Protein AF-E9CQQ9-F1 (afdb_monomer)

Organism: NCBI:txid914128

Secondary structure (DSSP, 8-state):
--TT--TTTT-TTSPPPGGG-S-SSEEEEEEEEE-TTS-EEEEEEEEEEE-PPP-SSHHHHHHHHHHHHHHHHHHHHTTT------SB-SS-SS---SSPPPHHHHHHHHH-GGGTTHHHHTTB--PPP----TT--HHHHHHHHHHHHHTHHHHHHTT----EETTEE-SSS-HHHHHHTTTS-S--EEE-GGG--S-TTEEE-SSGGGTT-

Mean predicted aligned error: 5.75 Å

InterPro domains:
  IPR006336 Glutamate--cysteine ligase, GCS2 [PF04107] (48-168)
  IPR014746 Glutamine synthetase/guanido kinase, catalytic domain [SSF55931] (48-178)

Radius of gyration: 18.41 Å; Cα contacts (8 Å, |Δi|>4): 278; chains: 1; bounding box: 46×42×47 Å

pLDDT: mean 87.9, std 10.71, range [48.22, 97.69]

Sequence (213 aa):
AVIEKQKNINNPFLCQGDCGIKSGYWYIEGEERFSMRGVLTKQIIKGIEIRTPPYSSINDAIDGLLNIEKDLSICLAQCDLKLAIAAFNPVARKYKYQPPLNEWEILYREKNSGFNNADIALLTYGPDINISVPHISDKDIITAVQKLNYYAPEIVILTLNSPFYQEKRWKGLSKRTYNRANFRPACKGYINRGNALNISFIHAAKIAEEHGR

Foldseek 3Di:
DLLPPAPQFPDVQDDADPPRQDGHQKGFDFDFAADPVRHTDDGHGLGMDGHFRDDPDPVVRVVRRVVSQVVSQVSQVVVVHHDDDAQFQQADQWADDVVDHDPSRVVVLVVPVVCVPVRLVSGGDDDDDDDADPPDAPVVLVVVLVVCQVCVVVVCVVVQGHQHHNNDGDPDRHPSCVVPVVPDGPAAAEADPVPDDPDRRYYHDPDPSRHRD

Structure (mmCIF, N/CA/C/O backbone):
data_AF-E9CQQ9-F1
#
_entry.id   AF-E9CQQ9-F1
#
loop_
_atom_site.group_PDB
_atom_site.id
_at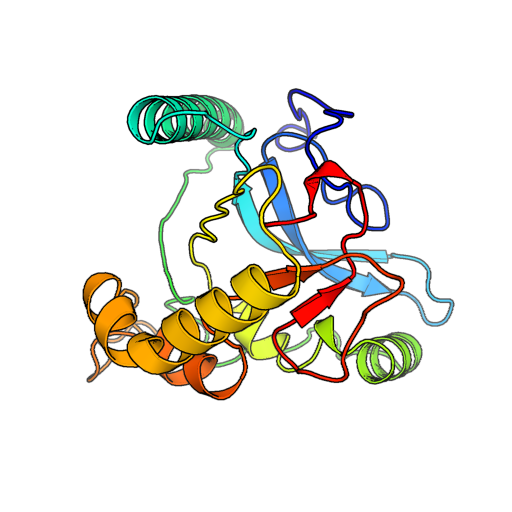om_site.type_symbol
_atom_site.label_atom_id
_atom_site.label_alt_id
_atom_site.label_comp_id
_atom_site.label_asym_id
_atom_site.label_entity_id
_atom_site.label_seq_id
_atom_site.pdbx_PDB_ins_code
_atom_site.Cartn_x
_atom_site.Cartn_y
_atom_site.Cartn_z
_atom_site.occupancy
_atom_site.B_iso_or_equiv
_atom_site.auth_seq_id
_atom_site.auth_comp_id
_atom_site.auth_asym_id
_atom_site.auth_atom_id
_atom_site.pdbx_PDB_model_num
ATOM 1 N N . ALA A 1 1 ? -3.538 21.630 7.798 1.00 49.34 1 ALA A N 1
ATOM 2 C CA . ALA A 1 1 ? -2.565 22.700 8.107 1.00 49.34 1 ALA A CA 1
ATOM 3 C C . ALA A 1 1 ? -1.159 22.181 8.453 1.00 49.34 1 ALA A C 1
ATOM 5 O O . ALA A 1 1 ? -0.246 22.452 7.688 1.00 49.34 1 ALA A O 1
ATOM 6 N N . VAL A 1 2 ? -0.930 21.460 9.568 1.00 48.22 2 VAL A N 1
ATOM 7 C CA . VAL A 1 2 ? 0.442 21.042 9.974 1.00 48.22 2 VAL A CA 1
ATOM 8 C C . VAL A 1 2 ? 0.922 19.764 9.270 1.00 48.22 2 VAL A C 1
ATOM 10 O O . VAL A 1 2 ? 2.040 19.736 8.769 1.00 48.22 2 VAL A O 1
ATOM 13 N N . ILE A 1 3 ? 0.066 18.743 9.145 1.00 53.94 3 ILE A N 1
ATOM 14 C CA . ILE A 1 3 ? 0.404 17.461 8.482 1.00 53.94 3 ILE A CA 1
ATOM 15 C C . ILE A 1 3 ? 0.568 17.624 6.953 1.00 53.94 3 ILE A C 1
ATOM 17 O O . ILE A 1 3 ? 1.261 16.844 6.305 1.00 53.94 3 ILE A O 1
ATOM 21 N N . GLU A 1 4 ? 0.001 18.693 6.388 1.00 54.97 4 GLU A N 1
ATOM 22 C CA . GLU A 1 4 ? 0.103 19.059 4.964 1.00 54.97 4 GLU A CA 1
ATOM 23 C C . GLU A 1 4 ? 1.416 19.777 4.608 1.00 54.97 4 GLU A C 1
ATOM 25 O O . GLU A 1 4 ? 1.650 20.061 3.436 1.00 54.97 4 GLU A O 1
ATOM 30 N N . LYS A 1 5 ? 2.302 20.055 5.581 1.00 52.69 5 LYS A N 1
ATOM 31 C CA . LYS A 1 5 ? 3.669 20.540 5.314 1.00 52.69 5 LYS A CA 1
ATOM 32 C C . LYS A 1 5 ? 4.526 19.398 4.762 1.00 52.69 5 LYS A C 1
ATOM 34 O O . LYS A 1 5 ? 5.407 18.865 5.431 1.00 52.69 5 LYS A O 1
ATOM 39 N N . GLN A 1 6 ? 4.221 18.993 3.538 1.00 59.75 6 GLN A N 1
ATOM 40 C CA . GLN A 1 6 ? 4.900 17.917 2.839 1.00 59.75 6 GLN A CA 1
ATOM 41 C C . GLN A 1 6 ? 6.256 18.399 2.324 1.00 59.75 6 GLN A C 1
ATOM 43 O O . GLN A 1 6 ? 6.356 19.405 1.621 1.00 59.75 6 GLN A O 1
ATOM 48 N N . LYS A 1 7 ? 7.316 17.655 2.646 1.00 59.62 7 LYS A N 1
ATOM 49 C CA . LYS A 1 7 ? 8.605 17.802 1.964 1.00 59.62 7 LYS A CA 1
ATOM 50 C C . LYS A 1 7 ? 8.519 17.165 0.571 1.00 59.62 7 LYS A C 1
ATOM 52 O O . LYS A 1 7 ? 7.867 16.134 0.398 1.00 59.62 7 LYS A O 1
ATOM 57 N N . ASN A 1 8 ? 9.224 17.756 -0.398 1.00 63.75 8 ASN A N 1
ATOM 58 C CA . ASN A 1 8 ? 9.393 17.236 -1.764 1.00 63.75 8 ASN A CA 1
ATOM 59 C C . ASN A 1 8 ? 8.090 17.063 -2.565 1.00 63.75 8 ASN A C 1
ATOM 61 O O . ASN A 1 8 ? 7.887 16.067 -3.265 1.00 63.75 8 ASN A O 1
ATOM 65 N N . ILE A 1 9 ? 7.216 18.070 -2.494 1.00 60.91 9 ILE A N 1
ATOM 66 C CA . ILE A 1 9 ? 6.136 18.257 -3.469 1.00 60.91 9 ILE A CA 1
ATOM 67 C C . ILE A 1 9 ? 6.788 18.327 -4.866 1.00 60.91 9 ILE A C 1
ATOM 69 O O . ILE A 1 9 ? 7.742 19.077 -5.055 1.00 60.91 9 ILE A O 1
ATOM 73 N N . ASN A 1 10 ? 6.299 17.530 -5.824 1.00 64.69 10 ASN A N 1
ATOM 74 C CA . ASN A 1 10 ? 6.825 17.385 -7.198 1.00 64.69 10 ASN A CA 1
ATOM 75 C C . ASN A 1 10 ? 8.113 16.555 -7.393 1.00 64.69 10 ASN A C 1
ATOM 77 O O . ASN A 1 10 ? 8.808 16.745 -8.387 1.00 64.69 10 ASN A O 1
ATOM 81 N N . ASN A 1 11 ? 8.430 15.603 -6.509 1.00 67.88 11 ASN A N 1
ATOM 82 C CA . ASN A 1 11 ? 9.492 14.631 -6.797 1.00 67.88 11 ASN A CA 1
ATOM 83 C C . ASN A 1 11 ? 9.140 13.794 -8.059 1.00 67.88 11 ASN A C 1
ATOM 85 O O . ASN A 1 11 ? 8.113 13.110 -8.035 1.00 67.88 11 ASN A O 1
ATOM 89 N N . PRO A 1 12 ? 9.963 13.805 -9.132 1.00 69.88 12 PRO A N 1
ATOM 90 C CA . PRO A 1 12 ? 9.651 13.121 -10.393 1.00 69.88 12 PRO A CA 1
ATOM 91 C C . PRO A 1 12 ? 9.614 11.592 -10.260 1.00 69.88 12 PRO A C 1
ATOM 93 O O . PRO A 1 12 ? 8.964 10.922 -11.054 1.00 69.88 12 PRO A O 1
ATOM 96 N N . PHE A 1 13 ? 10.246 11.037 -9.224 1.00 70.12 13 PHE A N 1
ATOM 97 C CA . PHE A 1 13 ? 10.245 9.601 -8.938 1.00 70.12 13 PHE A CA 1
ATOM 98 C C . PHE A 1 13 ? 8.983 9.130 -8.202 1.00 70.12 13 PHE A C 1
ATOM 100 O O . PHE A 1 13 ? 8.811 7.937 -7.949 1.00 70.12 13 PHE A O 1
ATOM 107 N N . LEU A 1 14 ? 8.093 10.049 -7.816 1.00 68.56 14 LEU A N 1
ATOM 108 C CA . LEU A 1 14 ? 6.860 9.730 -7.111 1.00 68.56 14 LEU A CA 1
ATOM 109 C C . LEU A 1 14 ? 5.654 9.986 -8.013 1.00 68.56 14 LEU A C 1
ATOM 111 O O . LEU A 1 14 ? 5.321 11.131 -8.304 1.00 68.56 14 LEU A O 1
ATOM 115 N N . CYS A 1 15 ? 4.916 8.922 -8.357 1.00 65.88 15 CYS A N 1
ATOM 116 C CA . CYS A 1 15 ? 3.596 9.079 -8.971 1.00 65.88 15 CYS A CA 1
ATOM 117 C C . CYS A 1 15 ? 2.720 9.954 -8.064 1.00 65.88 15 CYS A C 1
ATOM 119 O O . CYS A 1 15 ? 2.585 9.672 -6.862 1.00 65.88 15 CYS A O 1
ATOM 121 N N . GLN A 1 16 ? 2.135 10.997 -8.645 1.00 67.69 16 GLN A N 1
ATOM 122 C CA . GLN A 1 16 ? 1.122 11.815 -7.994 1.00 67.69 16 GLN A CA 1
ATOM 123 C C . GLN A 1 16 ? -0.232 11.111 -8.098 1.00 67.69 16 GLN A C 1
ATOM 125 O O . GLN A 1 16 ? -0.519 10.417 -9.075 1.00 67.69 16 GLN A O 1
ATOM 130 N 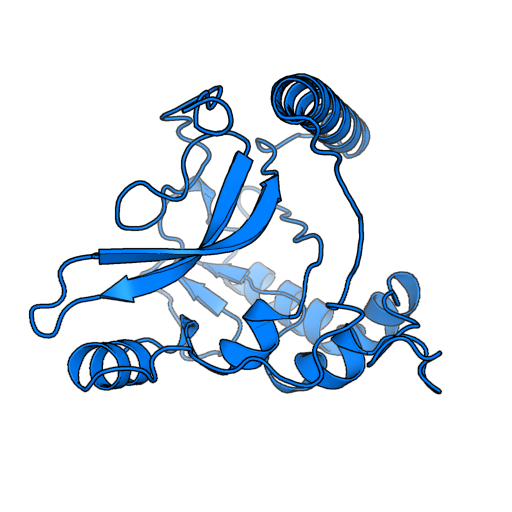N . GLY A 1 17 ? -1.028 11.217 -7.041 1.00 62.50 17 GLY A N 1
ATOM 131 C CA . GLY A 1 17 ? -2.387 10.686 -7.009 1.00 62.50 17 GLY A CA 1
ATOM 132 C C . GLY A 1 17 ? -3.397 11.695 -7.535 1.00 62.50 17 GLY A C 1
ATOM 133 O O . GLY A 1 17 ? -3.095 12.881 -7.675 1.00 62.50 17 GLY A O 1
ATOM 134 N N . ASP A 1 18 ? -4.616 11.219 -7.763 1.00 62.84 18 ASP A N 1
ATOM 135 C CA . ASP A 1 18 ? -5.723 12.069 -8.187 1.00 62.84 18 ASP A CA 1
ATOM 136 C C . ASP A 1 18 ? -6.018 13.153 -7.135 1.00 62.84 18 ASP A C 1
ATOM 138 O O . ASP A 1 18 ? -5.777 12.980 -5.935 1.00 62.84 18 ASP A O 1
ATOM 142 N N . CYS A 1 19 ? -6.509 14.303 -7.601 1.00 63.19 19 CYS A N 1
ATOM 143 C CA . CYS A 1 19 ? -6.893 15.447 -6.766 1.00 63.19 19 CYS A CA 1
ATOM 144 C C . CYS A 1 19 ? -5.776 16.026 -5.867 1.00 63.19 19 CYS A C 1
ATOM 146 O O . CYS A 1 19 ? -6.078 16.777 -4.945 1.00 63.19 19 CYS A O 1
ATOM 148 N N . GLY A 1 20 ? -4.500 15.703 -6.120 1.00 61.66 20 GLY A N 1
ATOM 149 C CA . GLY A 1 20 ? -3.362 16.249 -5.368 1.00 61.66 20 GLY A CA 1
ATOM 150 C C . GLY A 1 20 ? -3.187 15.675 -3.957 1.00 61.66 20 GLY A C 1
ATOM 151 O O . GLY A 1 20 ? -2.389 16.200 -3.192 1.00 61.66 20 GLY A O 1
ATOM 152 N N . ILE A 1 21 ? -3.901 14.598 -3.603 1.00 67.19 21 ILE A N 1
ATOM 153 C CA . ILE A 1 21 ? -3.855 14.007 -2.252 1.00 67.19 21 ILE A CA 1
ATOM 154 C C . ILE A 1 21 ? -2.518 13.291 -2.007 1.00 67.19 21 ILE A C 1
ATOM 156 O O . ILE A 1 21 ? -1.947 13.375 -0.921 1.00 67.19 21 ILE A O 1
ATOM 160 N N . LYS A 1 22 ? -1.984 12.595 -3.021 1.00 71.38 22 LYS A N 1
ATOM 161 C CA . LYS A 1 22 ? -0.726 11.836 -2.904 1.00 71.38 22 LYS A CA 1
ATOM 162 C C . LYS A 1 22 ? 0.471 12.656 -3.384 1.00 71.38 22 LYS A C 1
ATOM 164 O O . LYS A 1 22 ? 0.985 12.412 -4.478 1.00 71.38 22 LYS A O 1
ATOM 169 N N . SER A 1 23 ? 0.924 13.598 -2.567 1.00 70.75 23 SER A N 1
ATOM 170 C CA . SER A 1 23 ? 2.128 14.403 -2.816 1.00 70.75 23 SER A CA 1
ATOM 171 C C . SER A 1 23 ? 3.152 14.278 -1.682 1.00 70.75 23 SER A C 1
ATOM 173 O O . SER A 1 23 ? 2.796 14.126 -0.521 1.00 70.75 23 SER A O 1
ATOM 175 N N . GLY A 1 24 ? 4.444 14.317 -2.022 1.00 82.25 24 GLY A N 1
ATOM 176 C CA . GLY A 1 24 ? 5.542 14.261 -1.051 1.00 82.25 24 GLY A CA 1
ATOM 177 C C . GLY A 1 24 ? 5.816 12.880 -0.442 1.00 82.25 24 GLY A C 1
ATOM 178 O O . GLY A 1 24 ? 5.315 11.851 -0.900 1.00 82.25 24 GLY A O 1
ATOM 179 N N . TYR A 1 25 ? 6.661 12.872 0.592 1.00 88.00 25 TYR A N 1
ATOM 180 C CA . TYR A 1 25 ? 7.102 11.655 1.293 1.00 88.00 25 TYR A CA 1
ATOM 181 C C . TYR A 1 25 ? 6.108 11.119 2.322 1.00 88.00 25 TYR A C 1
ATOM 183 O O . TYR A 1 25 ? 6.286 10.010 2.817 1.00 88.00 25 TYR A O 1
ATOM 191 N N . TRP A 1 26 ? 5.042 11.856 2.624 1.00 88.94 26 TRP A N 1
ATOM 192 C CA . TRP A 1 26 ? 3.890 11.309 3.326 1.00 88.94 26 TRP A CA 1
ATOM 193 C C . TRP A 1 26 ? 2.608 12.027 2.932 1.00 88.94 26 TRP A C 1
ATOM 195 O O . TRP A 1 26 ? 2.617 13.201 2.557 1.00 88.94 26 TRP A O 1
ATOM 205 N N . TYR A 1 27 ? 1.482 11.342 3.075 1.00 86.75 27 TYR A N 1
ATOM 206 C CA . TYR A 1 27 ? 0.168 11.944 2.890 1.00 86.75 27 TYR A CA 1
ATOM 207 C C . TYR A 1 27 ? -0.883 11.264 3.761 1.00 86.75 27 TYR A C 1
ATOM 209 O O . TYR A 1 27 ? -0.705 10.138 4.227 1.00 86.75 27 TYR A O 1
ATOM 217 N N . ILE A 1 28 ? -1.985 11.975 3.990 1.00 87.94 28 ILE A N 1
ATOM 218 C CA . ILE A 1 28 ? -3.141 11.436 4.699 1.00 87.94 28 ILE A CA 1
ATOM 219 C C . ILE A 1 28 ? -3.830 10.433 3.769 1.00 87.94 28 ILE A C 1
ATOM 221 O O . ILE A 1 28 ? -4.324 10.803 2.705 1.00 87.94 28 ILE A O 1
ATOM 225 N N . GLU A 1 29 ? -3.862 9.166 4.173 1.00 88.06 29 GLU A N 1
ATOM 226 C CA . GLU A 1 29 ? -4.600 8.108 3.485 1.00 88.06 29 GLU A CA 1
ATOM 227 C C . GLU A 1 29 ? -6.026 8.055 4.047 1.00 88.06 29 GLU A C 1
ATOM 229 O O . GLU A 1 29 ? -6.251 8.213 5.255 1.00 88.06 29 GLU A O 1
ATOM 234 N N . GLY A 1 30 ? -7.014 7.809 3.190 1.00 89.94 30 GLY A N 1
ATOM 235 C CA . GLY A 1 30 ? -8.401 7.816 3.618 1.00 89.94 30 GLY A CA 1
ATOM 236 C C . GLY A 1 30 ? -9.388 7.359 2.563 1.00 89.94 30 GLY A C 1
ATOM 237 O O . GLY A 1 30 ? -9.019 6.825 1.525 1.00 89.94 30 GLY A O 1
ATOM 238 N N . GLU A 1 31 ? -10.659 7.569 2.875 1.00 91.50 31 GLU A N 1
ATOM 239 C CA . GLU A 1 31 ? -11.756 7.436 1.931 1.00 91.50 31 GLU A CA 1
ATOM 240 C C . GLU A 1 31 ? -12.126 8.815 1.380 1.00 91.50 31 GLU A C 1
ATOM 242 O O . GLU A 1 31 ? -12.624 9.670 2.117 1.00 91.50 31 GLU A O 1
ATOM 247 N N . GLU A 1 32 ? -11.928 9.031 0.086 1.00 90.94 32 GLU A N 1
ATOM 248 C CA . GLU A 1 32 ? -12.442 10.208 -0.605 1.00 90.94 32 GLU A CA 1
ATOM 249 C C . GLU A 1 32 ? -13.964 10.113 -0.781 1.00 90.94 32 GLU A C 1
ATOM 251 O O . GLU A 1 32 ? -14.508 9.086 -1.200 1.00 90.94 32 GLU A O 1
ATOM 256 N N . ARG A 1 33 ? -14.657 11.207 -0.457 1.00 93.44 33 ARG A N 1
ATOM 257 C CA . ARG A 1 33 ? -16.107 11.361 -0.579 1.00 93.44 33 ARG A CA 1
ATOM 258 C C . ARG A 1 33 ? -16.438 12.422 -1.603 1.00 93.44 33 ARG A C 1
ATOM 260 O O . ARG A 1 33 ? -15.821 13.487 -1.620 1.00 93.44 33 ARG A O 1
ATOM 267 N N . PHE A 1 34 ? -17.449 12.156 -2.413 1.00 94.69 34 PHE A N 1
ATOM 268 C CA . PHE A 1 34 ? -17.821 13.004 -3.536 1.00 94.69 34 PHE A CA 1
ATOM 269 C C . PHE A 1 34 ? -19.278 13.430 -3.439 1.00 94.69 34 PHE A C 1
ATOM 271 O O . PHE A 1 34 ? -20.115 12.739 -2.868 1.00 94.69 34 PHE A O 1
ATOM 278 N N . SER A 1 35 ? -19.599 14.586 -4.004 1.00 95.62 35 SER A N 1
ATOM 279 C CA . SER A 1 35 ? -20.985 14.991 -4.245 1.00 95.62 35 SER A CA 1
ATOM 280 C C . SER A 1 35 ? -21.606 14.184 -5.391 1.00 95.62 35 SER A C 1
ATOM 282 O O . SER A 1 35 ? -20.897 13.559 -6.177 1.00 95.62 35 SER A O 1
ATOM 284 N N . MET A 1 36 ? -22.925 14.306 -5.574 1.00 95.75 36 MET A N 1
ATOM 285 C CA . MET A 1 36 ? -23.652 13.755 -6.734 1.00 95.75 36 MET A CA 1
ATOM 286 C C . MET A 1 36 ? -23.119 14.241 -8.095 1.00 95.75 36 MET A C 1
ATOM 288 O O . MET A 1 3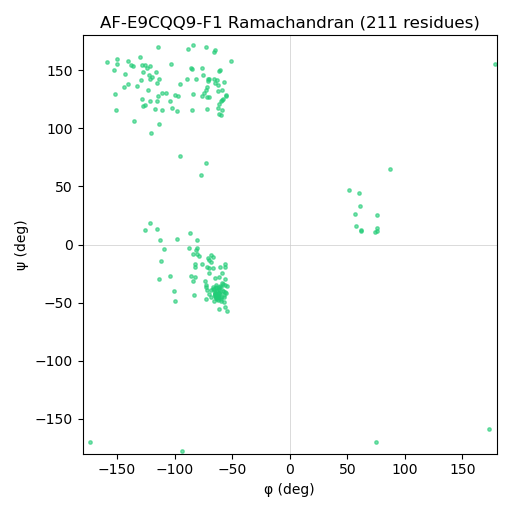6 ? -23.435 13.660 -9.127 1.00 95.75 36 MET A O 1
ATOM 292 N N . ARG A 1 37 ? -22.325 15.321 -8.114 1.00 95.56 37 ARG A N 1
ATOM 293 C CA . ARG A 1 37 ? -21.696 15.877 -9.322 1.00 95.56 37 ARG A CA 1
ATOM 294 C C . ARG A 1 37 ? -20.242 15.426 -9.507 1.00 95.56 37 ARG A C 1
ATOM 296 O O . ARG A 1 37 ? -19.569 15.938 -10.392 1.00 95.56 37 ARG A O 1
ATOM 303 N N . GLY A 1 38 ? -19.734 14.528 -8.659 1.00 93.31 38 GLY A N 1
ATOM 304 C CA . GLY A 1 38 ? -18.347 14.057 -8.719 1.00 93.31 38 GLY A CA 1
ATOM 305 C C . GLY A 1 38 ? -17.304 15.036 -8.189 1.00 93.31 38 GLY A C 1
ATOM 306 O O . GLY A 1 38 ? -16.115 14.862 -8.425 1.00 93.31 38 GLY A O 1
ATOM 307 N N . VAL A 1 39 ? -17.730 16.072 -7.464 1.00 93.06 39 VAL A N 1
ATOM 308 C CA . VAL A 1 39 ? -16.814 17.009 -6.793 1.00 93.06 39 VAL A CA 1
ATOM 309 C C . VAL A 1 39 ? -16.403 16.418 -5.448 1.00 93.06 39 VAL A C 1
ATOM 311 O O . VAL A 1 39 ? -17.291 16.043 -4.684 1.00 93.06 39 VAL A O 1
ATOM 314 N N . LEU A 1 40 ? -15.100 16.359 -5.153 1.00 90.88 40 LEU A N 1
ATOM 315 C CA . LEU A 1 40 ? -14.567 15.941 -3.850 1.00 90.88 40 LEU A CA 1
ATOM 316 C C . LEU A 1 40 ? -15.105 16.863 -2.746 1.00 90.88 40 LEU A C 1
ATOM 318 O O . LEU A 1 40 ? -14.947 18.079 -2.816 1.00 90.88 40 LEU A O 1
ATOM 322 N N . THR A 1 41 ? -15.748 16.293 -1.731 1.00 91.50 41 THR A N 1
ATOM 323 C CA . THR A 1 41 ? -16.361 17.042 -0.621 1.00 91.50 41 THR A CA 1
ATOM 324 C C . THR A 1 41 ? -15.685 16.785 0.715 1.00 91.50 41 THR A C 1
ATOM 326 O O . THR A 1 41 ? -15.717 17.650 1.589 1.00 91.50 41 THR A O 1
ATOM 329 N N . LYS A 1 42 ? -15.106 15.597 0.910 1.00 90.44 42 LYS A N 1
ATOM 330 C CA . LYS A 1 42 ? -14.486 15.206 2.178 1.00 90.44 42 LYS A CA 1
ATOM 331 C C . LYS A 1 42 ? -13.485 14.075 1.974 1.00 90.44 42 LYS A C 1
ATOM 333 O O . LYS A 1 42 ? -13.620 13.289 1.045 1.00 90.44 42 LYS A O 1
ATOM 338 N N . GLN A 1 43 ? -12.545 13.947 2.903 1.00 87.94 43 GLN A N 1
ATOM 339 C CA . GLN A 1 43 ? -11.728 12.751 3.071 1.00 87.94 43 GLN A CA 1
ATOM 340 C C . GLN A 1 43 ? -11.930 12.194 4.487 1.00 87.94 43 GLN A C 1
ATOM 342 O O . GLN A 1 43 ? -11.765 12.913 5.476 1.00 87.94 43 GLN A O 1
ATOM 347 N N . ILE A 1 44 ? -12.334 10.929 4.604 1.00 91.44 44 ILE A N 1
ATOM 348 C CA . ILE A 1 44 ? -12.397 10.222 5.888 1.00 91.44 44 ILE A CA 1
ATOM 349 C C . ILE A 1 44 ? -11.017 9.643 6.169 1.00 91.44 44 ILE A C 1
ATOM 351 O O . ILE A 1 44 ? -10.548 8.776 5.439 1.00 91.44 44 ILE A O 1
ATOM 355 N N . ILE A 1 45 ? -10.367 10.118 7.226 1.00 90.50 45 ILE A N 1
ATOM 356 C CA . ILE A 1 45 ? -8.988 9.743 7.541 1.00 90.50 45 ILE A CA 1
ATOM 357 C C . ILE A 1 45 ? -8.928 8.284 8.000 1.00 90.50 45 ILE A C 1
ATOM 359 O O . ILE A 1 45 ? -9.625 7.880 8.930 1.00 90.50 45 ILE A O 1
ATOM 363 N N . LYS A 1 46 ? -8.055 7.510 7.354 1.00 91.19 46 LYS A N 1
ATOM 364 C CA . LYS A 1 46 ? -7.698 6.138 7.729 1.00 91.19 46 LYS A CA 1
ATOM 365 C C . LYS A 1 46 ? -6.361 6.102 8.469 1.00 91.19 46 LYS A C 1
ATOM 367 O O . LYS A 1 46 ? -6.209 5.328 9.416 1.00 91.19 46 LYS A O 1
ATOM 372 N N . GLY A 1 47 ? -5.397 6.903 8.016 1.00 91.31 47 GLY A N 1
ATOM 373 C CA . GLY A 1 47 ? -4.037 6.942 8.545 1.00 91.31 47 GLY A CA 1
ATOM 374 C C . GLY A 1 47 ? -3.121 7.836 7.713 1.00 91.31 47 GLY A C 1
ATOM 375 O O . GLY A 1 47 ? -3.587 8.717 6.993 1.00 91.31 47 GLY A O 1
ATOM 376 N N . ILE A 1 48 ? -1.816 7.603 7.822 1.00 91.69 48 ILE A N 1
ATOM 377 C CA . ILE A 1 48 ? -0.785 8.297 7.047 1.00 91.69 48 ILE A CA 1
ATOM 378 C C . ILE A 1 48 ? 0.031 7.240 6.308 1.00 91.69 48 ILE A C 1
ATOM 380 O O . ILE A 1 48 ? 0.432 6.244 6.909 1.00 91.69 48 ILE A O 1
ATOM 384 N N . GLU A 1 49 ? 0.272 7.459 5.021 1.00 91.94 49 GLU A N 1
ATOM 385 C CA . GLU A 1 49 ? 1.192 6.645 4.228 1.00 91.94 49 GLU A CA 1
ATOM 386 C C . GLU A 1 49 ? 2.530 7.374 4.116 1.00 91.94 49 GLU A C 1
ATOM 388 O O . GLU A 1 49 ? 2.556 8.544 3.737 1.00 91.94 49 GLU A O 1
ATOM 393 N N . ILE A 1 50 ? 3.628 6.683 4.436 1.00 92.44 50 ILE A N 1
ATOM 394 C CA . ILE A 1 50 ? 4.998 7.143 4.182 1.00 92.44 50 ILE A CA 1
ATOM 395 C C . ILE A 1 50 ? 5.479 6.540 2.859 1.00 92.44 50 ILE A C 1
ATOM 397 O O . ILE A 1 50 ? 5.267 5.358 2.591 1.00 92.44 50 ILE A O 1
ATOM 401 N N . ARG A 1 51 ? 6.157 7.348 2.043 1.00 90.25 51 ARG A N 1
ATOM 402 C CA . ARG A 1 51 ? 6.747 6.968 0.760 1.00 90.25 51 ARG A CA 1
ATOM 403 C C . ARG A 1 51 ? 8.207 7.384 0.717 1.00 90.25 51 ARG A C 1
ATOM 405 O O . ARG A 1 51 ? 8.532 8.560 0.867 1.00 90.25 51 ARG A O 1
ATOM 412 N N . THR A 1 52 ? 9.070 6.421 0.444 1.00 90.56 52 THR A N 1
ATOM 413 C CA . THR A 1 52 ? 10.483 6.662 0.176 1.00 90.56 52 THR A CA 1
ATOM 414 C C . THR A 1 52 ? 10.711 6.985 -1.305 1.00 90.56 52 THR A C 1
ATOM 416 O O . THR A 1 52 ? 9.953 6.515 -2.162 1.00 90.56 52 THR A O 1
ATOM 419 N N . PRO A 1 53 ? 11.752 7.764 -1.650 1.00 87.94 53 PRO A N 1
ATOM 420 C CA . PRO A 1 53 ? 12.310 7.718 -2.999 1.00 87.94 53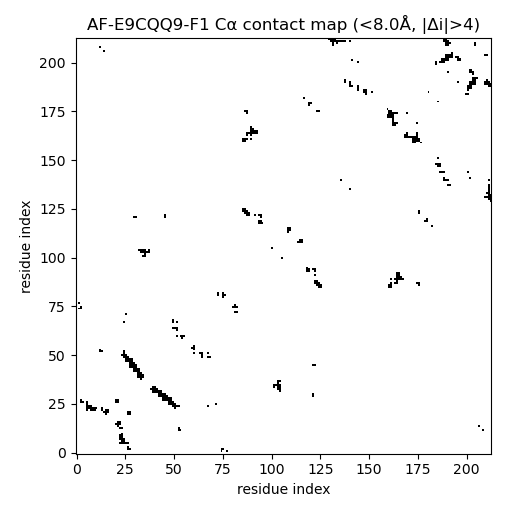 PRO A CA 1
ATOM 421 C C . PRO A 1 53 ? 12.928 6.328 -3.278 1.00 87.94 53 PRO A C 1
ATOM 423 O O . PRO A 1 53 ? 13.100 5.532 -2.349 1.00 87.94 53 PRO A O 1
ATOM 426 N N . PRO A 1 54 ? 13.254 6.001 -4.541 1.00 89.12 54 PRO A N 1
ATOM 427 C CA . PRO A 1 54 ? 14.023 4.800 -4.845 1.00 89.12 54 PRO A CA 1
ATOM 428 C C . PRO A 1 54 ? 15.441 4.907 -4.269 1.00 89.12 54 PRO A C 1
ATOM 430 O O . PRO A 1 54 ? 16.062 5.969 -4.311 1.00 89.12 54 PRO A O 1
ATOM 433 N N . TYR A 1 55 ? 15.956 3.786 -3.772 1.00 92.62 55 TYR A N 1
ATOM 434 C CA . TYR A 1 55 ? 17.313 3.654 -3.246 1.00 92.62 55 TYR A CA 1
ATOM 435 C C . TYR A 1 55 ? 18.020 2.477 -3.916 1.00 92.62 55 TYR A C 1
ATOM 437 O O . TYR A 1 55 ? 17.385 1.484 -4.269 1.00 92.62 55 TYR A O 1
ATOM 445 N N . SER A 1 56 ? 19.340 2.577 -4.072 1.00 92.88 56 SER A N 1
ATOM 446 C CA . SER A 1 56 ? 20.176 1.516 -4.651 1.00 92.88 56 SER A CA 1
ATOM 447 C C . SER A 1 56 ? 20.601 0.447 -3.641 1.00 92.88 56 SER A C 1
ATOM 449 O O . SER A 1 56 ? 21.180 -0.562 -4.038 1.00 92.88 56 SER A O 1
ATOM 451 N N . SER A 1 57 ? 20.342 0.650 -2.346 1.00 95.56 57 SER A N 1
ATOM 452 C CA . SER A 1 57 ? 20.638 -0.323 -1.296 1.00 95.56 57 SER A CA 1
ATOM 453 C C . SER A 1 57 ? 19.498 -0.428 -0.282 1.00 95.56 57 SER A C 1
ATOM 455 O O . SER A 1 57 ? 18.727 0.511 -0.076 1.00 95.56 57 SER A O 1
ATOM 457 N N . ILE A 1 58 ? 19.401 -1.592 0.365 1.00 95.75 58 ILE A N 1
ATOM 458 C CA . ILE A 1 58 ? 18.414 -1.844 1.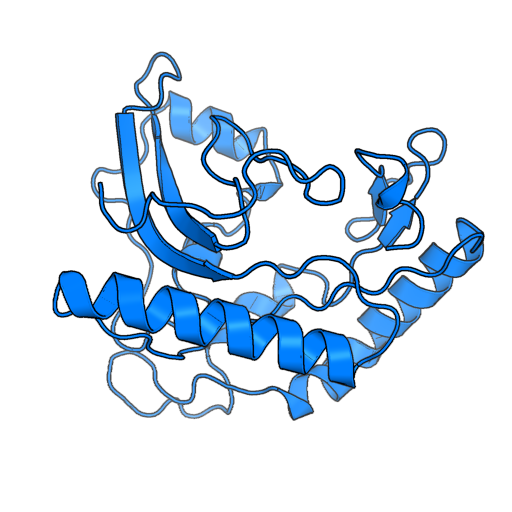423 1.00 95.75 58 ILE A CA 1
ATOM 459 C C . ILE A 1 58 ? 18.681 -0.941 2.632 1.00 95.75 58 ILE A C 1
ATOM 461 O O . ILE A 1 58 ? 17.737 -0.399 3.200 1.00 95.75 58 ILE A O 1
ATOM 465 N N . ASN A 1 59 ? 19.950 -0.753 3.003 1.00 97.62 59 ASN A N 1
ATOM 466 C CA . ASN A 1 59 ? 20.321 0.073 4.151 1.00 97.62 59 ASN A CA 1
ATOM 467 C C . ASN A 1 59 ? 19.920 1.534 3.927 1.00 97.62 59 ASN A C 1
ATOM 469 O O . ASN A 1 59 ? 19.252 2.106 4.780 1.00 97.62 59 ASN A O 1
ATOM 473 N N . ASP A 1 60 ? 20.204 2.094 2.746 1.00 96.94 60 ASP A N 1
ATOM 474 C CA . ASP A 1 60 ? 19.809 3.472 2.429 1.00 96.94 60 ASP A CA 1
ATOM 475 C C . ASP A 1 60 ? 18.281 3.631 2.403 1.00 96.94 60 ASP A C 1
ATOM 477 O O . ASP A 1 60 ? 17.754 4.663 2.818 1.00 96.94 60 ASP A O 1
ATOM 481 N N . ALA A 1 61 ? 17.551 2.601 1.955 1.00 96.06 61 ALA A N 1
ATOM 482 C CA . ALA A 1 61 ? 16.091 2.601 1.986 1.00 96.06 61 ALA A CA 1
ATOM 483 C C . ALA A 1 61 ? 15.536 2.615 3.416 1.00 96.06 61 ALA A C 1
ATOM 485 O O . ALA A 1 61 ? 14.577 3.339 3.697 1.00 96.06 61 ALA A O 1
ATOM 486 N N . ILE A 1 62 ? 16.141 1.836 4.315 1.00 96.88 62 ILE A N 1
ATOM 487 C CA . ILE A 1 62 ? 15.782 1.799 5.736 1.00 96.88 62 ILE A CA 1
ATOM 488 C C . ILE A 1 62 ? 16.105 3.142 6.396 1.00 96.88 62 ILE A C 1
ATOM 490 O O . ILE A 1 62 ? 15.232 3.723 7.038 1.00 96.88 62 ILE A O 1
ATOM 494 N N . ASP A 1 63 ? 17.309 3.674 6.192 1.00 97.50 63 ASP A N 1
ATOM 495 C CA . ASP A 1 63 ? 17.721 4.963 6.753 1.00 97.50 63 ASP A CA 1
ATOM 496 C C . ASP A 1 63 ? 16.832 6.102 6.238 1.00 97.50 63 ASP A C 1
ATOM 498 O O . ASP A 1 63 ? 16.393 6.967 7.000 1.00 97.50 63 ASP A O 1
ATOM 502 N N . GLY A 1 64 ? 16.499 6.080 4.946 1.00 95.69 64 GLY A N 1
ATOM 503 C CA . GLY A 1 64 ? 15.543 6.991 4.330 1.00 95.69 64 GLY A CA 1
ATOM 504 C C . GLY A 1 64 ? 14.166 6.938 4.990 1.00 95.69 64 GLY A C 1
ATOM 505 O O . GLY A 1 64 ? 13.625 7.979 5.369 1.00 95.69 64 GLY A O 1
ATOM 506 N N . LEU A 1 65 ? 13.617 5.734 5.176 1.00 96.12 65 LEU A N 1
ATOM 507 C CA . LEU A 1 65 ? 12.333 5.527 5.846 1.00 96.12 65 LEU A CA 1
ATOM 508 C C . LEU A 1 65 ? 12.349 6.059 7.286 1.00 96.12 65 LEU A C 1
ATOM 510 O O . LEU A 1 65 ? 11.450 6.812 7.659 1.00 96.12 65 LEU A O 1
ATOM 514 N N . LEU A 1 66 ? 13.376 5.720 8.070 1.00 96.75 66 LEU A N 1
ATOM 515 C CA . LEU A 1 66 ? 13.502 6.136 9.471 1.00 96.75 66 LEU A CA 1
ATOM 516 C C . LEU A 1 66 ? 13.644 7.656 9.614 1.00 96.75 66 LEU A C 1
ATOM 518 O O . LEU A 1 66 ? 13.067 8.255 10.523 1.00 96.75 66 LEU A O 1
ATOM 522 N N . ASN A 1 67 ? 14.366 8.306 8.699 1.00 96.00 67 ASN A N 1
ATOM 523 C CA . ASN A 1 67 ? 14.472 9.763 8.674 1.00 96.00 67 ASN A CA 1
ATOM 524 C C . ASN A 1 67 ? 13.120 10.428 8.377 1.00 96.00 67 ASN A C 1
ATOM 526 O O . ASN A 1 67 ? 12.742 11.385 9.056 1.00 96.00 67 ASN A O 1
ATOM 530 N N . ILE A 1 68 ? 12.363 9.898 7.410 1.00 94.31 68 ILE A N 1
ATOM 531 C CA . ILE A 1 68 ? 11.021 10.399 7.090 1.00 94.31 68 ILE A CA 1
ATOM 532 C C . ILE A 1 68 ? 10.058 10.169 8.269 1.00 94.31 68 ILE A C 1
ATOM 534 O O . ILE A 1 68 ? 9.305 11.073 8.629 1.00 94.31 68 ILE A O 1
ATOM 538 N N . GLU A 1 69 ? 10.098 8.998 8.911 1.00 95.38 69 GLU A N 1
ATOM 539 C CA . GLU A 1 69 ? 9.287 8.682 10.095 1.00 95.38 69 GLU A CA 1
ATOM 540 C C . GLU A 1 69 ? 9.589 9.624 11.270 1.00 95.38 69 GLU A C 1
ATOM 542 O O . GLU A 1 69 ? 8.670 10.110 11.940 1.00 95.38 69 GLU A O 1
ATOM 547 N N . LYS A 1 70 ? 10.871 9.925 11.508 1.00 95.44 70 LYS A N 1
ATOM 548 C CA . LYS A 1 70 ? 11.311 10.864 12.546 1.00 95.44 70 LYS A CA 1
ATOM 549 C C . LYS A 1 70 ? 10.775 12.270 12.291 1.00 95.44 70 LYS A C 1
ATOM 551 O O . LYS A 1 70 ? 10.221 12.884 13.204 1.00 95.44 70 LYS A O 1
ATOM 556 N N . ASP A 1 71 ? 10.902 12.762 11.061 1.00 93.00 71 ASP A N 1
ATOM 557 C CA . ASP A 1 71 ? 10.363 14.064 10.665 1.00 93.00 71 ASP A CA 1
ATOM 558 C C . ASP A 1 71 ? 8.838 14.119 10.854 1.00 93.00 71 ASP A C 1
ATOM 560 O O . ASP A 1 71 ? 8.313 15.070 11.439 1.00 93.00 71 ASP A O 1
ATOM 564 N N . LEU A 1 72 ? 8.126 13.072 10.424 1.00 92.88 72 LEU A N 1
ATOM 565 C CA . LEU A 1 72 ? 6.678 12.967 10.597 1.00 92.88 72 LEU A CA 1
ATOM 566 C C . LEU A 1 72 ? 6.285 12.957 12.079 1.00 92.88 72 LEU A C 1
ATOM 568 O O . LEU A 1 72 ? 5.329 13.626 12.468 1.00 92.88 72 LEU A O 1
ATOM 572 N N . SER A 1 73 ? 7.031 12.240 12.918 1.00 94.50 73 SER A N 1
ATOM 573 C CA . SER A 1 73 ? 6.787 12.176 14.362 1.00 94.50 73 SER A CA 1
ATOM 574 C C . SER A 1 73 ? 6.920 13.547 15.029 1.00 94.50 73 SER A C 1
ATOM 576 O O . SER A 1 73 ? 6.099 13.892 15.878 1.00 94.50 73 SER A O 1
ATOM 578 N N . ILE A 1 74 ? 7.898 14.361 14.609 1.00 93.56 74 ILE A N 1
ATOM 579 C CA . ILE A 1 74 ? 8.052 15.749 15.075 1.00 93.56 74 ILE A CA 1
ATOM 580 C C . ILE A 1 74 ? 6.836 16.591 14.666 1.00 93.56 74 ILE A C 1
ATOM 582 O O . ILE A 1 74 ? 6.307 17.339 15.487 1.00 93.56 74 ILE A O 1
ATOM 586 N N . CYS A 1 75 ? 6.359 16.457 13.425 1.00 91.44 75 CYS A N 1
ATOM 587 C CA . CYS A 1 75 ? 5.161 17.160 12.961 1.00 91.44 75 CYS A CA 1
ATOM 588 C C . CYS A 1 75 ? 3.896 16.738 13.723 1.00 91.44 75 CYS A C 1
ATOM 590 O O . CYS A 1 75 ? 3.095 17.592 14.091 1.00 91.44 75 CYS A O 1
ATOM 592 N N . LEU A 1 76 ? 3.713 15.440 13.981 1.00 92.44 76 LEU A N 1
ATOM 593 C CA . LEU A 1 76 ? 2.551 14.919 14.708 1.00 92.44 76 LEU A CA 1
ATOM 594 C C . LEU A 1 76 ? 2.536 15.356 16.175 1.00 92.44 76 LEU A C 1
ATOM 596 O O . LEU A 1 76 ? 1.471 15.685 16.697 1.00 92.44 76 LEU A O 1
ATOM 600 N N . ALA A 1 77 ? 3.706 15.436 16.812 1.00 94.38 77 ALA A N 1
ATOM 601 C CA . ALA A 1 77 ? 3.830 15.896 18.192 1.00 94.38 77 ALA A CA 1
ATOM 602 C C . ALA A 1 77 ? 3.344 17.344 18.385 1.00 94.38 77 ALA A C 1
ATOM 604 O O . ALA A 1 77 ? 2.841 17.675 19.453 1.00 94.38 77 ALA A O 1
ATOM 605 N N . GLN A 1 78 ? 3.407 18.192 17.349 1.00 93.06 78 GLN A N 1
ATOM 606 C CA . GLN A 1 78 ? 2.847 19.556 17.382 1.00 93.06 78 GLN A CA 1
ATOM 607 C C . GLN A 1 78 ? 1.312 19.580 17.478 1.00 93.06 78 GLN A C 1
ATOM 609 O O . GLN A 1 78 ? 0.723 20.642 17.664 1.00 93.06 78 GLN A O 1
ATOM 614 N N . CYS A 1 79 ? 0.658 18.433 17.297 1.00 92.00 79 CYS A N 1
ATOM 615 C CA . CYS A 1 79 ? -0.789 18.261 17.378 1.00 92.00 79 CYS A CA 1
ATOM 616 C C . CYS A 1 79 ? -1.192 17.228 18.444 1.00 92.00 79 CYS A C 1
ATOM 618 O O . CYS A 1 79 ? -2.291 16.689 18.359 1.00 92.00 79 CYS A O 1
ATOM 620 N N . ASP A 1 80 ? -0.303 16.902 19.392 1.00 95.44 80 ASP A N 1
ATOM 621 C CA . ASP A 1 80 ? -0.505 15.856 20.410 1.00 95.44 80 ASP A CA 1
ATOM 622 C C . ASP A 1 80 ? -0.807 14.459 19.828 1.00 95.44 80 ASP A C 1
ATOM 624 O O . ASP A 1 80 ? -1.425 13.604 20.466 1.00 95.44 80 ASP A O 1
ATOM 628 N N . LEU A 1 81 ? -0.342 14.201 18.601 1.00 94.12 81 LEU A N 1
ATOM 629 C CA . LEU A 1 81 ? -0.494 12.923 17.909 1.00 94.12 81 LEU A CA 1
ATOM 630 C C . LEU A 1 81 ? 0.809 12.116 17.931 1.00 94.12 81 LEU A C 1
ATOM 632 O O . LEU A 1 81 ? 1.911 12.656 18.025 1.00 94.12 81 LEU A O 1
ATOM 636 N N . LYS A 1 82 ? 0.677 10.791 17.800 1.00 94.50 82 LYS A N 1
ATOM 637 C CA . LYS A 1 82 ? 1.792 9.840 17.687 1.00 94.50 82 LYS A CA 1
ATOM 638 C C . LYS A 1 82 ? 1.509 8.816 16.595 1.00 94.50 82 LYS A C 1
ATOM 640 O O . LYS A 1 82 ? 0.350 8.513 16.310 1.00 94.50 82 LYS A O 1
ATOM 645 N N . LEU A 1 83 ? 2.571 8.262 16.014 1.00 93.19 83 LEU A N 1
ATOM 646 C CA . LEU A 1 83 ? 2.457 7.123 15.110 1.00 93.19 83 LEU A CA 1
ATOM 647 C C . LEU A 1 83 ? 2.082 5.861 15.889 1.00 93.19 83 LEU A C 1
ATOM 649 O O . LEU A 1 83 ? 2.556 5.628 17.000 1.00 93.19 83 LEU A O 1
ATOM 653 N N . ALA A 1 84 ? 1.234 5.040 15.279 1.00 90.25 84 ALA A N 1
ATOM 654 C CA . ALA A 1 84 ? 0.874 3.725 15.778 1.00 90.25 84 ALA A CA 1
ATOM 655 C C . ALA A 1 84 ? 0.961 2.724 14.627 1.00 90.25 84 ALA A C 1
ATOM 657 O O . ALA A 1 84 ? 0.494 2.996 13.520 1.00 90.25 84 ALA A O 1
ATOM 658 N N . ILE A 1 85 ? 1.543 1.557 14.895 1.00 86.50 85 ILE A N 1
ATOM 659 C CA . ILE A 1 85 ? 1.695 0.493 13.903 1.00 86.50 85 ILE A CA 1
ATOM 660 C C . ILE A 1 85 ? 0.629 -0.563 14.171 1.00 86.50 85 ILE A C 1
ATOM 662 O O . ILE A 1 85 ? 0.618 -1.214 15.214 1.00 86.50 85 ILE A O 1
ATOM 666 N N . ALA A 1 86 ? -0.257 -0.768 13.205 1.00 89.00 86 ALA A N 1
ATOM 667 C CA . ALA A 1 86 ? -1.225 -1.853 13.222 1.00 89.00 86 ALA A CA 1
ATOM 668 C C . ALA A 1 86 ? -1.413 -2.355 11.796 1.00 89.00 86 ALA A C 1
ATOM 670 O O . ALA A 1 86 ? -1.574 -1.553 10.895 1.00 89.00 86 ALA A O 1
ATOM 671 N N . ALA A 1 87 ? -1.432 -3.666 11.568 1.00 93.88 87 ALA A N 1
ATOM 672 C CA . ALA A 1 87 ? -1.712 -4.213 10.235 1.00 93.88 87 ALA A CA 1
ATOM 673 C C . ALA A 1 87 ? -3.227 -4.294 9.933 1.00 93.88 87 ALA A C 1
ATOM 675 O O . ALA A 1 87 ? -3.651 -4.368 8.779 1.00 93.88 87 ALA A O 1
ATOM 676 N N . PHE A 1 88 ? -4.064 -4.258 10.970 1.00 95.31 88 PHE A N 1
ATOM 677 C CA . PHE A 1 88 ? -5.521 -4.219 10.878 1.00 95.31 88 PHE A CA 1
ATOM 678 C C . PHE A 1 88 ? -6.065 -3.319 11.989 1.00 95.31 88 PHE A C 1
ATOM 680 O O . PHE A 1 88 ? -5.489 -3.299 13.076 1.00 95.31 88 PHE A O 1
ATOM 687 N N . ASN A 1 89 ? -7.164 -2.606 11.742 1.00 93.94 89 ASN A N 1
ATOM 688 C CA . ASN A 1 89 ? -7.828 -1.799 12.764 1.00 93.94 89 ASN A CA 1
ATOM 689 C C . ASN A 1 89 ? -8.261 -2.699 13.944 1.00 93.94 89 ASN A C 1
ATOM 691 O O . ASN A 1 89 ? -9.114 -3.571 13.757 1.00 93.94 89 ASN A O 1
ATOM 695 N N . PRO A 1 90 ? -7.707 -2.513 15.156 1.00 91.31 90 PRO A N 1
ATOM 696 C CA . PRO A 1 90 ? -7.928 -3.457 16.248 1.00 91.31 90 PRO A CA 1
ATOM 697 C C . PRO A 1 90 ? -9.351 -3.393 16.817 1.00 91.31 90 PRO A C 1
ATOM 699 O O . PRO A 1 90 ? -9.790 -4.361 17.435 1.00 91.31 90 PRO A O 1
ATOM 702 N N . VAL A 1 91 ? -10.084 -2.298 16.594 1.00 92.38 91 VAL A N 1
ATOM 703 C CA . VAL A 1 91 ? -11.404 -2.036 17.191 1.00 92.38 91 VAL A CA 1
ATOM 704 C C . VAL A 1 91 ? -12.535 -2.355 16.213 1.00 92.38 91 VAL A C 1
ATOM 706 O O . VAL A 1 91 ? -13.498 -3.051 16.544 1.00 92.38 91 VAL A O 1
ATOM 709 N N . ALA A 1 92 ? -12.435 -1.867 14.977 1.00 91.44 92 ALA A N 1
ATOM 710 C CA . ALA A 1 92 ? -13.530 -1.923 14.022 1.00 91.44 92 ALA A CA 1
ATOM 711 C C . ALA A 1 92 ? -13.779 -3.349 13.500 1.00 91.44 92 ALA A C 1
ATOM 713 O O . ALA A 1 92 ? -12.903 -4.009 12.942 1.00 91.44 92 ALA A O 1
ATOM 714 N N . ARG A 1 93 ? -15.034 -3.811 13.606 1.00 90.81 93 ARG A N 1
ATOM 715 C CA . ARG A 1 93 ? -15.460 -5.111 13.060 1.00 90.81 93 ARG A CA 1
ATOM 716 C C . ARG A 1 93 ? -15.462 -5.125 11.528 1.00 90.81 93 ARG A C 1
ATOM 718 O O . ARG A 1 93 ? -15.052 -6.116 10.924 1.00 90.81 93 ARG A O 1
ATOM 725 N N . LYS A 1 94 ? -16.008 -4.062 10.933 1.00 92.31 94 LYS A N 1
ATOM 726 C CA . LYS A 1 94 ? -16.177 -3.841 9.491 1.00 92.31 94 LYS A CA 1
ATOM 727 C C . LYS A 1 94 ? -16.182 -2.345 9.208 1.00 92.31 94 LYS A C 1
ATOM 729 O O . LYS A 1 94 ? -16.638 -1.580 10.062 1.00 92.31 94 LYS A O 1
ATOM 734 N N . TYR A 1 95 ? -15.726 -1.946 8.027 1.00 94.00 95 TYR A N 1
ATOM 735 C CA . TYR A 1 95 ? -15.862 -0.565 7.601 1.00 94.00 95 TYR A CA 1
ATOM 736 C C . TYR A 1 95 ? -17.328 -0.300 7.267 1.00 94.00 95 TYR A C 1
ATOM 738 O O . TYR A 1 95 ? -18.000 -1.135 6.657 1.00 94.00 95 TYR A O 1
ATOM 746 N N . LYS A 1 96 ? -17.851 0.834 7.722 1.00 93.69 96 LYS A N 1
ATOM 747 C CA . LYS A 1 96 ? -19.200 1.286 7.391 1.00 93.69 96 LYS A CA 1
ATOM 748 C C . LYS A 1 96 ? -19.085 2.685 6.820 1.00 93.69 96 LYS A C 1
ATOM 750 O O . LYS A 1 96 ? -18.629 3.587 7.515 1.00 93.69 96 LYS A O 1
ATOM 755 N N . TYR A 1 97 ? -19.536 2.850 5.585 1.00 93.62 97 TYR A N 1
ATOM 756 C CA . TYR A 1 97 ? -19.668 4.161 4.971 1.00 93.62 97 TYR A CA 1
ATOM 757 C C . TYR A 1 97 ? -20.668 4.992 5.769 1.00 93.62 97 TYR A C 1
ATOM 759 O O . TYR A 1 97 ? -21.835 4.610 5.897 1.00 93.62 97 TYR A O 1
ATOM 767 N N . GLN A 1 98 ? -20.199 6.104 6.334 1.00 92.00 98 GLN A N 1
ATOM 768 C CA . GLN A 1 98 ? -21.042 7.011 7.099 1.00 92.00 98 GLN A CA 1
ATOM 769 C C . GLN A 1 98 ? -20.757 8.470 6.700 1.00 92.00 98 GLN A C 1
ATOM 771 O O . GLN A 1 98 ? -19.706 9.006 7.060 1.00 92.00 98 GLN A O 1
ATOM 776 N N . PRO A 1 99 ? -21.668 9.117 5.943 1.00 92.81 99 PRO A N 1
ATOM 777 C CA . PRO A 1 99 ? -22.942 8.587 5.421 1.00 92.81 99 PRO A CA 1
ATOM 778 C C . PRO A 1 99 ? -22.743 7.449 4.395 1.00 92.81 99 PRO A C 1
ATOM 780 O O . PRO A 1 99 ? -21.621 7.282 3.906 1.00 92.81 99 PRO A O 1
ATOM 783 N N . PRO A 1 100 ? -23.791 6.675 4.042 1.00 95.94 100 PRO A N 1
ATOM 784 C CA . PRO A 1 100 ? -23.726 5.732 2.924 1.00 95.94 100 PRO A CA 1
ATOM 785 C C . PRO A 1 100 ? -23.199 6.386 1.640 1.00 95.94 100 PRO A C 1
ATOM 787 O O . PRO A 1 100 ? -23.234 7.613 1.498 1.00 95.94 100 PRO A O 1
ATOM 790 N N . LEU A 1 101 ? -22.683 5.570 0.722 1.00 95.81 101 LEU A N 1
ATOM 791 C CA . LEU A 1 101 ? -22.252 6.054 -0.588 1.00 95.81 101 LEU A CA 1
ATOM 792 C C . LEU A 1 101 ? -23.458 6.578 -1.373 1.00 95.81 101 LEU A C 1
ATOM 794 O O . LEU A 1 101 ? -24.525 5.965 -1.344 1.00 95.81 101 LEU A O 1
ATOM 798 N N . ASN A 1 102 ? -23.284 7.700 -2.064 1.00 97.25 102 ASN A N 1
ATOM 799 C CA . ASN A 1 102 ? -24.294 8.197 -2.995 1.00 97.25 102 ASN A CA 1
ATOM 800 C C . ASN A 1 102 ? -24.176 7.529 -4.375 1.00 97.25 102 ASN A C 1
ATOM 802 O O . ASN A 1 102 ? -23.211 6.817 -4.652 1.00 97.25 102 ASN A O 1
ATOM 806 N N . GLU A 1 103 ? -25.152 7.769 -5.251 1.00 97.69 103 GLU A N 1
ATOM 807 C CA . GLU A 1 103 ? -25.225 7.127 -6.573 1.00 97.69 103 GLU A CA 1
ATOM 808 C C . GLU A 1 103 ? -23.985 7.390 -7.429 1.00 97.69 103 GLU A C 1
ATOM 810 O O . GLU A 1 103 ? -23.479 6.477 -8.081 1.00 97.69 103 GLU A O 1
ATOM 815 N N . TRP A 1 104 ? -23.454 8.616 -7.395 1.00 97.06 104 TRP A N 1
ATOM 816 C CA . TRP A 1 104 ? -22.242 8.942 -8.138 1.00 97.06 104 TRP A CA 1
ATOM 817 C C . TRP A 1 104 ? -21.048 8.137 -7.616 1.00 97.06 104 TRP A C 1
ATOM 819 O O . TRP A 1 104 ? -20.310 7.551 -8.405 1.00 97.06 104 TRP A O 1
ATOM 829 N N . GLU A 1 105 ? -20.879 8.058 -6.292 1.00 96.25 105 GLU A N 1
ATOM 830 C CA . GLU A 1 105 ? -19.792 7.297 -5.662 1.00 96.25 105 GLU A CA 1
ATOM 831 C C . GLU A 1 105 ? -19.887 5.799 -5.968 1.00 96.25 105 GLU A C 1
ATOM 833 O O . GLU A 1 105 ? -18.861 5.162 -6.205 1.00 96.25 105 GLU A O 1
ATOM 838 N N . ILE A 1 106 ? -21.102 5.242 -5.986 1.00 95.94 106 ILE A N 1
ATOM 839 C CA . ILE A 1 106 ? -21.354 3.842 -6.350 1.00 95.94 106 ILE A CA 1
ATOM 840 C C . ILE A 1 106 ? -20.913 3.597 -7.797 1.00 95.94 106 ILE A C 1
ATOM 842 O O . ILE A 1 106 ? -20.030 2.772 -8.031 1.00 95.94 106 ILE A O 1
ATOM 846 N N . LEU A 1 107 ? -21.432 4.380 -8.749 1.00 96.19 107 LEU A N 1
ATOM 847 C CA . LEU A 1 107 ? -21.105 4.243 -10.173 1.00 96.19 107 LEU A CA 1
ATOM 848 C C . LEU A 1 107 ? -19.615 4.460 -10.456 1.00 96.19 107 LEU A C 1
ATOM 850 O O . LEU A 1 107 ? -19.027 3.782 -11.300 1.00 96.19 107 LEU A O 1
ATOM 854 N N . TYR A 1 108 ? -18.988 5.416 -9.768 1.00 93.94 108 TYR A N 1
ATOM 855 C CA . TYR A 1 108 ? -17.558 5.666 -9.897 1.00 93.94 108 TYR A CA 1
ATOM 856 C C . TYR A 1 108 ? -16.741 4.461 -9.418 1.00 93.94 108 TYR A C 1
ATOM 858 O O . TYR A 1 108 ? -15.824 4.032 -10.116 1.00 93.94 108 TYR A O 1
ATOM 866 N N . ARG A 1 109 ? -17.087 3.868 -8.271 1.00 93.12 109 ARG A N 1
ATOM 867 C CA . ARG A 1 109 ? -16.382 2.698 -7.728 1.00 93.12 109 ARG A CA 1
ATOM 868 C C . ARG A 1 109 ? -16.585 1.445 -8.580 1.00 93.12 109 ARG A C 1
ATOM 870 O O . ARG A 1 109 ? -15.619 0.729 -8.806 1.00 93.12 109 ARG A O 1
ATOM 877 N N . GLU A 1 110 ? -17.784 1.214 -9.111 1.00 93.44 110 GLU A N 1
ATOM 878 C CA . GLU A 1 110 ? -18.068 0.086 -10.015 1.00 93.44 110 GLU A CA 1
ATOM 879 C C . GLU A 1 110 ? -17.238 0.138 -11.306 1.00 93.44 110 GLU A C 1
ATOM 881 O O . GLU A 1 110 ? -16.771 -0.889 -11.794 1.00 93.44 110 GLU A O 1
ATOM 886 N N . LYS A 1 111 ? -16.997 1.342 -11.839 1.00 91.94 111 LYS A N 1
ATOM 887 C CA . LYS A 1 111 ? -16.166 1.545 -13.039 1.00 91.94 111 LYS A CA 1
ATOM 888 C C . LYS A 1 111 ? -14.665 1.424 -12.773 1.00 91.94 111 LYS A C 1
ATOM 890 O O . LYS A 1 111 ? -13.891 1.276 -13.716 1.00 91.94 111 LYS A O 1
ATOM 895 N N . ASN A 1 112 ? -14.239 1.506 -11.515 1.00 87.50 112 ASN A N 1
ATOM 896 C CA . ASN A 1 112 ? -12.835 1.579 -11.133 1.00 87.50 112 ASN A CA 1
ATOM 897 C C . ASN A 1 112 ? -12.469 0.395 -10.234 1.00 87.50 112 ASN A C 1
ATOM 899 O O . ASN A 1 112 ? -12.599 0.448 -9.012 1.00 87.50 112 ASN A O 1
ATOM 903 N N . SER A 1 113 ? -11.908 -0.656 -10.837 1.00 83.44 113 SER A N 1
ATOM 904 C CA . SER A 1 113 ? -11.534 -1.903 -10.147 1.00 83.44 113 SER A CA 1
ATOM 905 C C . SER A 1 113 ? -10.577 -1.718 -8.959 1.00 83.44 113 SER A C 1
ATOM 907 O O . SER A 1 113 ? -10.511 -2.576 -8.078 1.00 83.44 113 SER A O 1
ATOM 909 N N . GLY A 1 114 ? -9.871 -0.583 -8.877 1.00 81.44 114 GLY A N 1
ATOM 910 C CA . GLY A 1 114 ? -9.068 -0.200 -7.712 1.00 81.44 114 GLY A CA 1
ATOM 911 C C . GLY A 1 114 ? -9.866 -0.086 -6.404 1.00 81.44 114 GLY A C 1
ATOM 912 O O . GLY A 1 114 ? -9.291 -0.289 -5.330 1.00 81.44 114 GLY A O 1
ATOM 913 N N . PHE A 1 115 ? -11.178 0.168 -6.485 1.00 88.19 115 PHE A N 1
ATOM 914 C CA . PHE A 1 115 ? -12.083 0.236 -5.334 1.00 88.19 115 PHE A CA 1
ATOM 915 C C . PHE A 1 115 ? -12.684 -1.114 -4.934 1.00 88.19 115 PHE A C 1
ATOM 917 O O . PHE A 1 115 ? -13.378 -1.186 -3.916 1.00 88.19 115 PHE A O 1
ATOM 924 N N . ASN A 1 116 ? -12.394 -2.194 -5.666 1.00 88.00 116 ASN A N 1
ATOM 925 C CA . ASN A 1 116 ? -12.824 -3.530 -5.267 1.00 88.00 116 ASN A CA 1
ATOM 926 C C . ASN A 1 116 ? -12.275 -3.849 -3.868 1.00 88.00 116 ASN A C 1
ATOM 928 O O . ASN A 1 116 ? -11.063 -3.787 -3.625 1.00 88.00 116 ASN A O 1
ATOM 932 N N . ASN A 1 117 ? -13.181 -4.205 -2.951 1.00 90.88 117 ASN A N 1
ATOM 933 C CA . ASN A 1 117 ? -12.888 -4.492 -1.542 1.00 90.88 117 ASN A CA 1
ATOM 934 C C . ASN A 1 117 ? -12.277 -3.298 -0.776 1.00 90.88 117 ASN A C 1
ATOM 936 O O . ASN A 1 117 ? -11.429 -3.474 0.107 1.00 90.88 117 ASN A O 1
ATOM 940 N N . ALA A 1 118 ? -12.662 -2.064 -1.132 1.00 91.06 118 ALA A N 1
ATOM 941 C CA . ALA A 1 118 ? -12.202 -0.854 -0.448 1.00 91.06 118 ALA A CA 1
ATOM 942 C C . ALA A 1 118 ? -12.541 -0.856 1.052 1.00 91.06 118 ALA A C 1
ATOM 944 O O . ALA A 1 118 ? -11.746 -0.380 1.855 1.00 91.06 118 ALA A O 1
ATOM 945 N N . ASP A 1 119 ? -13.670 -1.438 1.447 1.00 92.06 119 ASP A N 1
ATOM 946 C CA . ASP A 1 119 ? -14.077 -1.618 2.842 1.00 92.06 119 ASP A CA 1
ATOM 947 C C . ASP A 1 119 ? -13.067 -2.453 3.653 1.00 92.06 119 ASP A C 1
ATOM 949 O O . ASP A 1 119 ? -12.792 -2.145 4.815 1.00 92.06 119 ASP A O 1
ATOM 953 N N . ILE A 1 120 ? -12.450 -3.466 3.034 1.00 92.69 120 ILE A N 1
ATOM 954 C CA . ILE A 1 120 ? -11.345 -4.226 3.633 1.00 92.69 120 ILE A CA 1
ATOM 955 C C . ILE A 1 120 ? -10.077 -3.369 3.657 1.00 92.69 120 ILE A C 1
ATOM 957 O O . ILE A 1 120 ? -9.402 -3.295 4.685 1.00 92.69 120 ILE A O 1
ATOM 961 N N . ALA A 1 121 ? -9.751 -2.704 2.543 1.00 90.94 121 ALA A N 1
ATOM 962 C CA . ALA A 1 121 ? -8.550 -1.878 2.429 1.00 90.94 121 ALA A CA 1
ATOM 963 C C . ALA A 1 121 ? -8.508 -0.765 3.491 1.00 90.94 121 ALA A C 1
ATOM 965 O O . ALA A 1 121 ? -7.462 -0.561 4.105 1.00 90.94 121 ALA A O 1
ATOM 966 N N . LEU A 1 122 ? -9.652 -0.137 3.776 1.00 93.75 122 LEU A N 1
ATOM 967 C CA . LEU A 1 122 ? -9.830 0.926 4.772 1.00 93.75 122 LEU A CA 1
ATOM 968 C C . LEU A 1 122 ? -9.668 0.456 6.227 1.00 93.75 122 LEU A C 1
ATOM 970 O O . LEU A 1 122 ? -9.582 1.283 7.128 1.00 93.75 122 LEU A O 1
ATOM 974 N N . LEU A 1 123 ? -9.579 -0.852 6.477 1.00 94.56 123 LEU A N 1
ATOM 975 C CA . LEU A 1 123 ? -9.252 -1.412 7.793 1.00 94.56 123 LEU A CA 1
ATOM 976 C C . LEU A 1 123 ? -7.866 -2.047 7.857 1.00 94.56 123 LEU A C 1
ATOM 978 O O . LEU A 1 123 ? -7.473 -2.523 8.919 1.00 94.56 123 LEU A O 1
ATOM 982 N N . THR A 1 124 ? -7.137 -2.100 6.743 1.00 94.12 124 THR A N 1
ATOM 983 C CA . THR A 1 124 ? -5.835 -2.768 6.663 1.00 94.12 124 THR A CA 1
ATOM 984 C C . THR A 1 124 ? -4.724 -1.770 6.413 1.00 94.12 124 THR A C 1
ATOM 986 O O . THR A 1 124 ? -4.857 -0.873 5.583 1.00 94.12 124 THR A O 1
ATOM 989 N N . TYR A 1 125 ? -3.585 -2.002 7.045 1.00 93.00 125 TYR A N 1
ATOM 990 C CA . TYR A 1 125 ? -2.359 -1.260 6.795 1.00 93.00 125 TYR A CA 1
ATOM 991 C C . TYR A 1 125 ? -1.245 -2.261 6.530 1.00 93.00 125 TYR A C 1
ATOM 993 O O . TYR A 1 125 ? -1.309 -3.422 6.940 1.00 93.00 125 TYR A O 1
ATOM 1001 N N . GLY A 1 126 ? -0.230 -1.853 5.798 1.00 90.19 126 GLY A N 1
ATOM 1002 C CA . GLY A 1 126 ? 0.939 -2.683 5.586 1.00 90.19 126 GLY A CA 1
ATOM 1003 C C . GLY A 1 126 ? 1.919 -1.977 4.673 1.00 90.19 126 GLY A C 1
ATOM 1004 O O . GLY A 1 126 ? 1.495 -1.116 3.905 1.00 90.19 126 GLY A O 1
ATOM 1005 N N . PRO A 1 127 ? 3.202 -2.334 4.767 1.00 90.88 127 PRO A N 1
ATOM 1006 C CA . PRO A 1 127 ? 4.198 -1.803 3.861 1.00 90.88 127 PRO A CA 1
ATOM 1007 C C . PRO A 1 127 ? 3.979 -2.375 2.460 1.00 90.88 127 PRO A C 1
ATOM 1009 O O . PRO A 1 127 ? 3.666 -3.560 2.310 1.00 90.88 127 PRO A O 1
ATOM 1012 N N . ASP A 1 128 ? 4.197 -1.535 1.455 1.00 91.44 128 ASP A N 1
ATOM 1013 C CA . ASP A 1 128 ? 4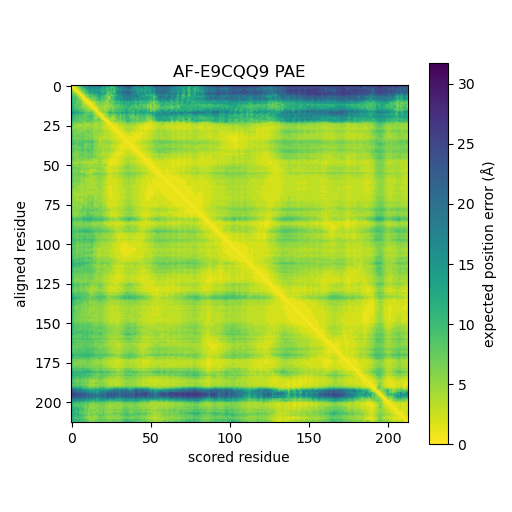.423 -1.967 0.082 1.00 91.44 128 ASP A CA 1
ATOM 1014 C C . ASP A 1 128 ? 5.924 -1.835 -0.205 1.00 91.44 128 ASP A C 1
ATOM 1016 O O . ASP A 1 128 ? 6.505 -0.759 -0.053 1.00 91.44 128 ASP A O 1
ATOM 1020 N N . ILE A 1 129 ? 6.557 -2.935 -0.614 1.00 92.31 129 ILE A N 1
ATOM 1021 C CA . ILE A 1 129 ? 7.961 -2.950 -1.036 1.00 92.31 129 ILE A CA 1
ATOM 1022 C C . ILE A 1 129 ? 7.981 -2.868 -2.557 1.00 92.31 129 ILE A C 1
ATOM 1024 O O . ILE A 1 129 ? 7.315 -3.651 -3.232 1.00 92.31 129 ILE A O 1
ATOM 1028 N N . ASN A 1 130 ? 8.739 -1.915 -3.088 1.00 92.31 130 ASN A N 1
ATOM 1029 C CA . ASN A 1 130 ? 8.866 -1.689 -4.522 1.00 92.31 130 ASN A CA 1
ATOM 1030 C C . ASN A 1 130 ? 10.302 -1.983 -4.938 1.00 92.31 130 ASN A C 1
ATOM 1032 O O . ASN A 1 130 ? 11.229 -1.450 -4.330 1.00 92.31 130 ASN A O 1
ATOM 1036 N N . ILE A 1 131 ? 10.476 -2.831 -5.949 1.00 92.56 131 ILE A N 1
ATOM 1037 C CA . ILE A 1 131 ? 11.787 -3.260 -6.438 1.00 92.56 131 ILE A CA 1
ATOM 1038 C C . ILE A 1 131 ? 11.803 -3.009 -7.934 1.00 92.56 131 ILE A C 1
ATOM 1040 O O . ILE A 1 131 ? 11.003 -3.595 -8.647 1.00 92.56 131 ILE A O 1
ATOM 1044 N N . SER A 1 132 ? 12.720 -2.166 -8.394 1.00 90.00 132 SER A N 1
ATOM 1045 C CA . SER A 1 132 ? 12.888 -1.882 -9.816 1.00 90.00 132 SER A CA 1
ATOM 1046 C C . SER A 1 132 ? 14.159 -2.543 -10.329 1.00 90.00 132 SER A C 1
ATOM 1048 O O . SER A 1 132 ? 15.225 -2.377 -9.737 1.00 90.00 132 SER A O 1
ATOM 1050 N N . VAL A 1 133 ? 14.053 -3.274 -11.439 1.00 91.25 133 VAL A N 1
ATOM 1051 C CA . VAL A 1 133 ? 15.203 -3.885 -12.121 1.00 91.25 133 VAL A CA 1
ATOM 1052 C C . VAL A 1 133 ? 15.381 -3.209 -13.481 1.00 91.25 133 VAL A C 1
ATOM 1054 O O . VAL A 1 133 ? 14.611 -3.490 -14.398 1.00 91.25 133 VAL A O 1
ATOM 1057 N N . PRO A 1 134 ? 16.368 -2.311 -13.647 1.00 86.12 134 PRO A N 1
ATOM 1058 C CA . PRO A 1 134 ? 16.577 -1.624 -14.916 1.00 86.12 134 PRO A CA 1
ATOM 1059 C C . PRO A 1 134 ? 16.787 -2.604 -16.076 1.00 86.12 134 PRO A C 1
ATOM 1061 O O . PRO A 1 134 ? 17.497 -3.598 -15.937 1.00 86.12 134 PRO A O 1
ATOM 1064 N N . HIS A 1 135 ? 16.196 -2.293 -17.233 1.00 88.38 135 HIS A N 1
ATOM 1065 C CA . HIS A 1 135 ? 16.346 -3.046 -18.489 1.00 88.38 135 HIS A CA 1
ATOM 1066 C C . HIS A 1 135 ? 15.852 -4.505 -18.468 1.00 88.38 135 HIS A C 1
ATOM 1068 O O . HIS A 1 135 ? 16.125 -5.253 -19.408 1.00 88.38 135 HIS A O 1
ATOM 1074 N N . ILE A 1 136 ? 15.109 -4.922 -17.439 1.00 93.56 136 ILE A N 1
ATOM 1075 C CA . ILE A 1 136 ? 14.466 -6.238 -17.414 1.00 93.56 136 ILE A CA 1
ATOM 1076 C C . ILE A 1 136 ? 13.424 -6.349 -18.539 1.00 93.56 136 ILE A C 1
ATOM 1078 O O . ILE A 1 136 ? 12.719 -5.390 -18.847 1.00 93.56 136 ILE A O 1
ATOM 1082 N N . SER A 1 137 ? 13.310 -7.513 -19.182 1.00 93.50 137 SER A N 1
ATOM 1083 C CA . SER A 1 137 ? 12.321 -7.700 -20.249 1.00 93.50 137 SER A CA 1
ATOM 1084 C C . SER A 1 137 ? 10.903 -7.868 -19.687 1.00 93.50 137 SER A C 1
ATOM 1086 O O . SER A 1 137 ? 10.725 -8.422 -18.602 1.00 93.50 137 SER A O 1
ATOM 1088 N N . ASP A 1 138 ? 9.868 -7.486 -20.448 1.00 92.25 138 ASP A N 1
ATOM 1089 C CA . ASP A 1 138 ? 8.462 -7.707 -20.052 1.00 92.25 138 ASP A CA 1
ATOM 1090 C C . ASP A 1 138 ? 8.180 -9.187 -19.722 1.00 92.25 138 ASP A C 1
ATOM 1092 O O . ASP A 1 138 ? 7.447 -9.499 -18.784 1.00 92.25 138 ASP A O 1
ATOM 1096 N N . LYS A 1 139 ? 8.813 -10.116 -20.451 1.00 92.38 139 LYS A N 1
ATOM 1097 C CA . LYS A 1 139 ? 8.705 -11.563 -20.214 1.00 92.38 139 LYS A CA 1
ATOM 1098 C C . LYS A 1 139 ? 9.285 -11.968 -18.856 1.00 92.38 139 LYS A C 1
ATOM 1100 O O . LYS A 1 139 ? 8.689 -12.792 -18.153 1.00 92.38 139 LYS A O 1
ATOM 1105 N N . ASP A 1 140 ? 10.431 -11.407 -18.489 1.00 95.25 140 ASP A N 1
ATOM 1106 C CA . ASP A 1 140 ? 11.089 -11.710 -17.219 1.00 95.25 140 ASP A CA 1
ATOM 1107 C C . ASP A 1 140 ? 10.335 -11.081 -16.043 1.00 95.25 140 ASP A C 1
ATOM 1109 O O . ASP A 1 140 ? 10.175 -11.744 -15.018 1.00 95.25 140 ASP A O 1
ATOM 1113 N N . ILE A 1 141 ? 9.765 -9.879 -16.220 1.00 94.19 141 ILE A N 1
ATOM 1114 C CA . ILE A 1 141 ? 8.844 -9.262 -15.247 1.00 94.19 141 ILE A CA 1
ATOM 1115 C C . ILE A 1 141 ? 7.666 -10.201 -14.982 1.00 94.19 141 ILE A C 1
ATOM 1117 O O . ILE A 1 141 ? 7.405 -10.564 -13.835 1.00 94.19 141 ILE A O 1
ATOM 1121 N N . ILE A 1 142 ? 6.970 -10.644 -16.036 1.00 92.94 142 ILE A N 1
ATOM 1122 C CA . ILE A 1 142 ? 5.812 -11.542 -15.906 1.00 92.94 142 ILE A CA 1
ATOM 1123 C C . ILE A 1 142 ? 6.208 -12.826 -15.168 1.00 92.94 142 ILE A C 1
ATOM 1125 O O . ILE A 1 142 ? 5.514 -13.245 -14.240 1.00 92.94 142 ILE A O 1
ATOM 1129 N N . THR A 1 143 ? 7.345 -13.421 -15.536 1.00 95.00 143 THR A N 1
ATOM 1130 C CA . THR A 1 143 ? 7.850 -14.654 -14.916 1.00 95.00 143 THR A CA 1
ATOM 1131 C C . THR A 1 143 ? 8.167 -14.457 -13.431 1.00 95.00 143 THR A C 1
ATOM 1133 O O . THR A 1 143 ? 7.803 -15.295 -12.602 1.00 95.00 143 THR A O 1
ATOM 1136 N N . ALA A 1 144 ? 8.828 -13.356 -13.069 1.00 95.25 144 ALA A N 1
ATOM 1137 C CA . ALA A 1 144 ? 9.163 -13.039 -11.684 1.00 95.25 144 ALA A CA 1
ATOM 1138 C C . ALA A 1 144 ? 7.900 -12.834 -10.836 1.00 95.25 144 ALA A C 1
ATOM 1140 O O . ALA A 1 144 ? 7.765 -13.432 -9.769 1.00 95.25 144 ALA A O 1
ATOM 1141 N N . VAL A 1 145 ? 6.935 -12.063 -11.340 1.00 94.94 145 VAL A N 1
ATOM 1142 C CA . VAL A 1 145 ? 5.682 -11.766 -10.633 1.00 94.94 145 VAL A CA 1
ATOM 1143 C C . VAL A 1 145 ? 4.830 -13.023 -10.459 1.00 94.94 145 VAL A C 1
ATOM 1145 O O . VAL A 1 145 ? 4.236 -13.221 -9.398 1.00 94.94 145 VAL A O 1
ATOM 1148 N N . GLN A 1 146 ? 4.793 -13.911 -11.457 1.00 94.44 146 GLN A N 1
ATOM 1149 C CA . GLN A 1 146 ? 4.130 -15.213 -11.339 1.00 94.44 146 GLN A CA 1
ATOM 1150 C C . GLN A 1 146 ? 4.746 -16.053 -10.217 1.00 94.44 146 GLN A C 1
ATOM 1152 O O . GLN A 1 146 ? 4.015 -16.574 -9.375 1.00 94.44 146 GLN A O 1
ATOM 1157 N N . LYS A 1 147 ? 6.081 -16.138 -10.155 1.00 96.12 147 LYS A N 1
ATOM 1158 C CA . LYS A 1 147 ? 6.786 -16.864 -9.087 1.00 96.12 147 LYS A CA 1
ATOM 1159 C C . LYS A 1 147 ? 6.529 -16.250 -7.712 1.00 96.12 147 LYS A C 1
ATOM 1161 O O . LYS A 1 147 ? 6.227 -16.976 -6.773 1.00 96.12 147 LYS A O 1
ATOM 1166 N N . LEU A 1 148 ? 6.600 -14.926 -7.585 1.00 95.06 148 LEU A N 1
ATOM 1167 C CA . LEU A 1 148 ? 6.365 -14.238 -6.312 1.00 95.06 148 LEU A CA 1
ATOM 1168 C C . LEU A 1 148 ? 4.931 -14.420 -5.804 1.00 95.06 148 LEU A C 1
ATOM 1170 O O . LEU A 1 148 ? 4.724 -14.571 -4.604 1.00 95.06 148 LEU A O 1
ATOM 1174 N N . ASN A 1 149 ? 3.941 -14.450 -6.700 1.00 94.25 149 ASN A N 1
ATOM 1175 C CA . ASN A 1 149 ? 2.567 -14.769 -6.315 1.00 94.25 149 ASN A CA 1
ATOM 1176 C C . ASN A 1 149 ? 2.378 -16.255 -5.985 1.00 94.25 149 ASN A C 1
ATOM 1178 O O . ASN A 1 149 ? 1.618 -16.568 -5.074 1.00 94.25 149 ASN A O 1
ATOM 1182 N N . TYR A 1 150 ? 3.079 -17.157 -6.677 1.00 95.00 150 TYR A N 1
ATOM 1183 C CA . TYR A 1 150 ? 3.060 -18.587 -6.368 1.00 95.00 150 TYR A CA 1
ATOM 1184 C C . TYR A 1 150 ? 3.58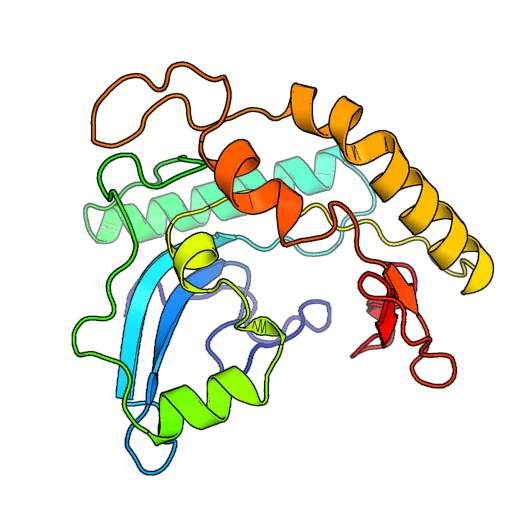7 -18.871 -4.952 1.00 95.00 150 TYR A C 1
ATOM 1186 O O . TYR A 1 150 ? 2.933 -19.579 -4.197 1.00 95.00 150 TYR A O 1
ATOM 1194 N N . TYR A 1 151 ? 4.709 -18.251 -4.567 1.00 95.50 151 TYR A N 1
ATOM 1195 C CA . TYR A 1 151 ? 5.323 -18.385 -3.234 1.00 95.50 151 TYR A CA 1
ATOM 1196 C C . TYR A 1 151 ? 4.776 -17.405 -2.183 1.00 95.50 151 TYR A C 1
ATOM 1198 O O . TYR A 1 151 ? 5.340 -17.251 -1.096 1.00 95.50 151 TYR A O 1
ATOM 1206 N N . ALA A 1 152 ? 3.697 -16.685 -2.497 1.00 93.06 152 ALA A N 1
ATOM 1207 C CA . ALA A 1 152 ? 3.121 -15.711 -1.580 1.00 93.06 152 ALA A CA 1
ATOM 1208 C C . ALA A 1 152 ? 2.744 -16.302 -0.208 1.00 93.06 152 ALA A C 1
ATOM 1210 O O . ALA A 1 152 ? 3.010 -15.627 0.791 1.00 93.06 152 ALA A O 1
ATOM 1211 N N . PRO A 1 153 ? 2.158 -17.515 -0.100 1.00 91.25 153 PRO A N 1
ATOM 1212 C CA . PRO A 1 153 ? 1.833 -18.099 1.200 1.00 91.25 153 PRO A CA 1
ATOM 1213 C C . PRO A 1 153 ? 3.052 -18.227 2.121 1.00 91.25 153 PRO A C 1
ATOM 1215 O O . PRO A 1 153 ? 2.970 -17.851 3.290 1.00 91.25 153 PRO A O 1
ATOM 1218 N N . GLU A 1 154 ? 4.190 -18.682 1.598 1.00 93.06 154 GLU A N 1
ATOM 1219 C CA . GLU A 1 154 ? 5.434 -18.864 2.346 1.00 93.06 154 GLU A CA 1
ATOM 1220 C C . GLU A 1 154 ? 6.060 -17.522 2.742 1.00 93.06 154 GLU A C 1
ATOM 1222 O O . GLU A 1 154 ? 6.483 -17.345 3.885 1.00 93.06 154 GLU A O 1
ATOM 1227 N N . ILE A 1 155 ? 6.068 -16.547 1.828 1.00 90.38 155 ILE A N 1
ATOM 1228 C CA . ILE A 1 155 ? 6.621 -15.208 2.084 1.00 90.38 155 ILE A CA 1
ATOM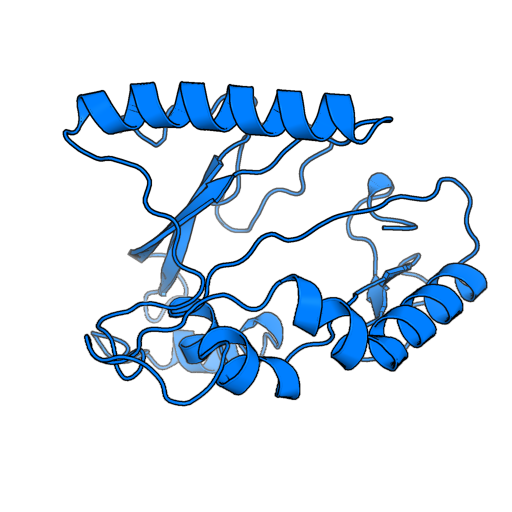 1229 C C . ILE A 1 155 ? 5.800 -14.478 3.156 1.00 90.38 155 ILE A C 1
ATOM 1231 O O . ILE A 1 155 ? 6.350 -13.867 4.075 1.00 90.38 155 ILE A O 1
ATOM 1235 N N . VAL A 1 156 ? 4.468 -14.546 3.069 1.00 90.06 156 VAL A N 1
ATOM 1236 C CA . VAL A 1 156 ? 3.570 -13.804 3.965 1.00 90.06 156 VAL A CA 1
ATOM 1237 C C . VAL A 1 156 ? 3.690 -14.273 5.415 1.00 90.06 156 VAL A C 1
ATOM 1239 O O . VAL A 1 156 ? 3.518 -13.448 6.314 1.00 90.06 156 VAL A O 1
ATOM 1242 N N . ILE A 1 157 ? 4.042 -15.540 5.668 1.00 90.38 157 ILE A N 1
ATOM 1243 C CA . ILE A 1 157 ? 4.228 -16.072 7.029 1.00 90.38 157 ILE A CA 1
ATOM 1244 C C . ILE A 1 157 ? 5.257 -15.258 7.827 1.00 90.38 157 ILE A C 1
ATOM 1246 O O . ILE A 1 157 ? 5.054 -15.019 9.018 1.00 90.38 157 ILE A O 1
ATOM 1250 N N . LEU A 1 158 ? 6.298 -14.746 7.166 1.00 90.25 158 LEU A N 1
ATOM 1251 C CA . LEU A 1 158 ? 7.356 -13.945 7.792 1.00 90.25 158 LEU A CA 1
ATOM 1252 C C . LEU A 1 158 ? 6.894 -12.544 8.227 1.00 90.25 158 LEU A C 1
ATOM 1254 O O . LEU A 1 158 ? 7.609 -11.846 8.939 1.00 90.25 158 LEU A O 1
ATOM 1258 N N . THR A 1 159 ? 5.703 -12.119 7.799 1.00 89.50 159 THR A N 1
ATOM 1259 C CA . THR A 1 159 ? 5.188 -10.753 7.994 1.00 89.50 159 THR A CA 1
ATOM 1260 C C . THR A 1 159 ? 3.815 -10.724 8.670 1.00 89.50 159 THR A C 1
ATOM 1262 O O . THR A 1 159 ? 3.142 -9.688 8.694 1.00 89.50 159 THR A O 1
ATOM 1265 N N . LEU A 1 160 ? 3.367 -11.857 9.227 1.00 92.31 160 LEU A N 1
ATOM 1266 C CA . LEU A 1 160 ? 2.067 -11.965 9.886 1.00 92.31 160 LEU A CA 1
ATOM 1267 C C . LEU A 1 160 ? 1.989 -11.008 11.079 1.00 92.31 160 LEU A C 1
ATOM 1269 O O . LEU A 1 160 ? 2.653 -11.164 12.097 1.00 92.31 160 LEU A O 1
ATOM 1273 N N . ASN A 1 161 ? 1.125 -10.011 10.933 1.00 89.88 161 ASN A N 1
ATOM 1274 C CA . ASN A 1 161 ? 0.859 -8.981 11.926 1.00 89.88 161 ASN A CA 1
ATOM 1275 C C . ASN A 1 161 ? -0.651 -8.688 11.929 1.00 89.88 161 ASN A C 1
ATOM 1277 O O . ASN A 1 161 ? -1.305 -8.925 10.913 1.00 89.88 161 ASN A O 1
ATOM 1281 N N . SER A 1 162 ? -1.205 -8.142 13.015 1.00 94.19 162 SER A N 1
ATOM 1282 C CA . SER A 1 162 ? -2.629 -8.053 13.431 1.00 94.19 162 SER A CA 1
ATOM 1283 C C . SER A 1 162 ? -3.181 -9.250 14.229 1.00 94.19 162 SER A C 1
ATOM 1285 O O . SER A 1 162 ? -4.123 -9.919 13.791 1.00 94.19 162 SER A O 1
ATOM 1287 N N . PRO A 1 163 ? -2.650 -9.488 15.443 1.00 93.31 163 PRO A N 1
ATOM 1288 C CA . PRO A 1 163 ? -3.163 -10.504 16.360 1.00 93.31 163 PRO A CA 1
ATOM 1289 C C . PRO A 1 163 ? -4.407 -10.055 17.151 1.00 93.31 163 PRO A C 1
ATOM 1291 O O . PRO A 1 163 ? -4.876 -10.805 18.003 1.00 93.31 163 PRO A O 1
ATOM 1294 N N . PHE A 1 164 ? -4.955 -8.861 16.901 1.00 93.50 164 PHE A N 1
ATOM 1295 C CA . PHE A 1 164 ? -6.140 -8.331 17.585 1.00 93.50 164 PHE A CA 1
ATOM 1296 C C . PHE A 1 164 ? -7.268 -8.009 16.599 1.00 93.50 164 PHE A C 1
ATOM 1298 O O . PHE A 1 164 ? -7.024 -7.531 15.491 1.00 93.50 164 PHE A O 1
ATOM 1305 N N . TYR A 1 165 ? -8.504 -8.274 17.015 1.00 95.00 165 TYR A N 1
ATOM 1306 C CA . TYR A 1 165 ? -9.729 -7.976 16.283 1.00 95.00 165 TYR A CA 1
ATOM 1307 C C . TYR A 1 165 ? -10.882 -7.756 17.265 1.00 95.00 165 TYR A C 1
ATOM 1309 O O . TYR A 1 165 ? -11.114 -8.597 18.133 1.00 95.00 165 TYR A O 1
ATOM 1317 N N . GLN A 1 166 ? -11.615 -6.650 17.107 1.00 94.38 166 GLN A N 1
ATOM 1318 C CA . GLN A 1 166 ? -12.666 -6.230 18.045 1.00 94.38 166 GLN A CA 1
ATOM 1319 C C . GLN A 1 166 ? -12.162 -6.188 19.494 1.00 94.38 166 GLN A C 1
ATOM 1321 O O . GLN A 1 166 ? -12.780 -6.763 20.389 1.00 94.38 166 GLN A O 1
ATOM 1326 N N . GLU A 1 167 ? -10.987 -5.586 19.686 1.00 94.06 167 GLU A N 1
ATOM 1327 C CA . GLU A 1 167 ? -10.331 -5.393 20.988 1.00 94.06 167 GLU A CA 1
ATOM 1328 C C . GLU A 1 167 ? -9.970 -6.705 21.707 1.00 94.06 167 GLU A C 1
ATOM 1330 O O . GLU A 1 167 ? -9.579 -6.713 22.871 1.00 94.06 167 GLU A O 1
ATOM 1335 N N . LYS A 1 168 ? -10.062 -7.840 21.006 1.00 94.88 168 LYS A N 1
ATOM 1336 C CA . LYS A 1 168 ? -9.767 -9.174 21.530 1.00 94.88 168 LYS A CA 1
ATOM 1337 C C . LYS A 1 168 ? -8.673 -9.835 20.715 1.00 94.88 168 LYS A C 1
ATOM 1339 O O . LYS A 1 168 ? -8.504 -9.560 19.527 1.00 94.88 168 LYS A O 1
ATOM 1344 N N . ARG A 1 169 ? -7.941 -10.754 21.343 1.00 94.81 169 ARG A N 1
ATOM 1345 C CA . ARG A 1 169 ? -6.963 -11.587 20.639 1.00 94.81 169 ARG A CA 1
ATOM 1346 C C . ARG A 1 169 ? -7.672 -12.406 19.555 1.00 94.81 169 ARG A C 1
ATOM 1348 O O . ARG A 1 169 ? -8.607 -13.156 19.832 1.00 94.81 169 ARG A O 1
ATOM 1355 N N . TRP A 1 170 ? -7.215 -12.258 18.320 1.00 94.56 170 TRP A N 1
ATOM 1356 C CA . TRP A 1 170 ? -7.617 -13.083 17.192 1.00 94.56 170 TRP A CA 1
ATOM 1357 C C . TRP A 1 170 ? -7.019 -14.485 17.349 1.00 94.56 170 TRP A C 1
ATOM 1359 O O . TRP A 1 170 ? -5.883 -14.638 17.790 1.00 94.56 170 TRP A O 1
ATOM 1369 N N . LYS A 1 171 ? -7.785 -15.526 16.998 1.00 94.56 171 LYS A N 1
ATOM 1370 C CA . LYS A 1 171 ? -7.316 -16.918 17.119 1.00 94.56 171 LYS A CA 1
ATOM 1371 C C . LYS A 1 171 ? -6.221 -17.272 16.105 1.00 94.56 171 LYS A C 1
ATOM 1373 O O . LYS A 1 171 ? -5.459 -18.197 16.348 1.00 94.56 171 LYS A O 1
ATOM 1378 N N . GLY A 1 172 ? -6.165 -16.568 14.974 1.00 92.88 172 GLY A N 1
ATOM 1379 C CA . GLY A 1 172 ? -5.117 -16.736 13.968 1.00 92.88 172 GLY A CA 1
ATOM 1380 C C . GLY A 1 172 ? -3.949 -15.767 14.160 1.00 92.88 172 GLY A C 1
ATOM 1381 O O . GLY A 1 172 ? -3.941 -14.938 15.064 1.00 92.88 172 GLY A O 1
ATOM 1382 N N . LEU A 1 173 ? -2.983 -15.839 13.248 1.00 90.94 173 LEU A N 1
ATOM 1383 C CA . LEU A 1 173 ? -1.742 -15.058 13.320 1.00 90.94 173 LEU A CA 1
ATOM 1384 C C . LEU A 1 173 ? -1.859 -13.649 12.713 1.00 90.94 173 LEU A C 1
ATOM 1386 O O . LEU A 1 173 ? -1.156 -12.731 13.122 1.00 90.94 173 LEU A O 1
ATOM 1390 N N . SER A 1 174 ? -2.761 -13.453 11.746 1.00 94.44 174 SER A N 1
ATOM 1391 C CA . SER A 1 174 ? -2.992 -12.148 11.117 1.00 94.44 174 SER A CA 1
ATOM 1392 C C . SER A 1 174 ? -4.430 -12.016 10.628 1.00 94.44 174 SER A C 1
ATOM 1394 O O . SER A 1 174 ? -4.855 -12.722 9.708 1.00 94.44 174 SER A O 1
ATOM 1396 N N . LYS A 1 175 ? -5.186 -11.082 11.214 1.00 95.12 175 LYS A N 1
ATOM 1397 C CA . LYS A 1 175 ? -6.529 -10.738 10.733 1.00 95.12 175 LYS A CA 1
ATOM 1398 C C . LYS A 1 175 ? -6.487 -10.075 9.354 1.00 95.12 175 LYS A C 1
ATOM 1400 O O . LYS A 1 175 ? -7.327 -10.378 8.506 1.00 95.12 175 LYS A O 1
ATOM 1405 N N . ARG A 1 176 ? -5.485 -9.223 9.112 1.00 94.38 176 ARG A N 1
ATOM 1406 C CA . ARG A 1 176 ? -5.204 -8.601 7.811 1.00 94.38 176 ARG A CA 1
ATOM 1407 C C . ARG A 1 176 ? -5.065 -9.656 6.722 1.00 94.38 176 ARG A C 1
ATOM 1409 O O . ARG A 1 176 ? -5.802 -9.592 5.745 1.00 94.38 176 ARG A O 1
ATOM 1416 N N . THR A 1 177 ? -4.148 -10.612 6.882 1.00 93.50 177 THR A N 1
ATOM 1417 C CA . THR A 1 177 ? -3.901 -11.641 5.861 1.00 93.50 177 THR A CA 1
ATOM 1418 C C . THR A 1 177 ? -5.145 -12.494 5.638 1.00 93.50 177 THR A C 1
ATOM 1420 O O . THR A 1 177 ? -5.552 -12.657 4.493 1.00 93.50 177 THR A O 1
ATOM 1423 N N . TYR A 1 178 ? -5.812 -12.934 6.712 1.00 93.38 178 TYR A N 1
ATOM 1424 C CA . TYR A 1 178 ? -7.051 -13.714 6.620 1.00 93.38 178 TYR A CA 1
ATOM 1425 C C . TYR A 1 178 ? -8.141 -13.010 5.791 1.00 93.38 178 TYR A C 1
ATOM 1427 O O . TYR A 1 178 ? -8.804 -13.648 4.981 1.00 93.38 178 TYR A O 1
ATOM 1435 N N . ASN A 1 179 ? -8.315 -11.695 5.962 1.00 91.81 179 ASN A N 1
ATOM 1436 C CA . ASN A 1 179 ? -9.323 -10.937 5.220 1.00 91.81 179 ASN A CA 1
ATOM 1437 C C . ASN A 1 179 ? -8.864 -10.513 3.814 1.00 91.81 179 ASN A C 1
ATOM 1439 O O . ASN A 1 179 ? -9.716 -10.288 2.967 1.00 91.81 179 ASN A O 1
ATOM 1443 N N . ARG A 1 180 ? -7.562 -10.317 3.565 1.00 89.31 180 ARG A N 1
ATOM 1444 C CA . ARG A 1 180 ? -7.064 -9.643 2.347 1.00 89.31 180 ARG A CA 1
ATOM 1445 C C . ARG A 1 180 ? -6.470 -10.587 1.302 1.00 89.31 180 ARG A C 1
ATOM 1447 O O . ARG A 1 180 ? -6.505 -10.240 0.124 1.00 89.31 180 ARG A O 1
ATOM 1454 N N . ALA A 1 181 ? -5.939 -11.744 1.704 1.00 88.31 181 ALA A N 1
ATOM 1455 C CA . ALA A 1 181 ? -5.144 -12.610 0.826 1.00 88.31 181 ALA A CA 1
ATOM 1456 C C . ALA A 1 181 ? -5.898 -13.084 -0.430 1.00 88.31 181 ALA A C 1
ATOM 1458 O O . ALA A 1 181 ? -5.303 -13.185 -1.494 1.00 88.31 181 ALA A O 1
ATOM 1459 N N . ASN A 1 182 ? -7.215 -13.288 -0.338 1.00 85.00 182 ASN A N 1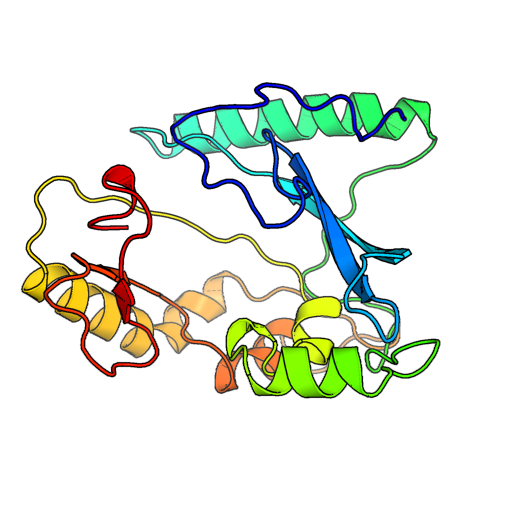
ATOM 1460 C CA . ASN A 1 182 ? -8.024 -13.774 -1.462 1.00 85.00 182 ASN A CA 1
ATOM 1461 C C . ASN A 1 182 ? -8.385 -12.694 -2.494 1.00 85.00 182 ASN A C 1
ATOM 1463 O O . ASN A 1 182 ? -8.932 -13.013 -3.545 1.00 85.00 182 ASN A O 1
ATOM 1467 N N . PHE A 1 183 ? -8.135 -11.417 -2.198 1.00 86.19 183 PHE A N 1
ATOM 1468 C CA . PHE A 1 183 ? -8.649 -10.305 -3.004 1.00 86.19 183 PHE A CA 1
ATOM 1469 C C . PHE A 1 183 ? -7.573 -9.540 -3.760 1.00 86.19 183 PHE A C 1
ATOM 1471 O O . PHE A 1 183 ? -7.901 -8.718 -4.618 1.00 86.19 183 PHE A O 1
ATOM 1478 N N . ARG A 1 184 ? -6.298 -9.732 -3.413 1.00 83.75 184 ARG A N 1
ATOM 1479 C CA . ARG A 1 184 ? -5.195 -8.998 -4.028 1.00 83.75 184 ARG A CA 1
ATOM 1480 C C . ARG A 1 184 ? -3.998 -9.912 -4.247 1.00 83.75 184 ARG A C 1
ATOM 1482 O O . ARG A 1 184 ? -3.671 -10.671 -3.337 1.00 83.75 184 ARG A O 1
ATOM 1489 N N . PRO A 1 185 ? -3.323 -9.797 -5.402 1.00 89.62 185 PRO A N 1
ATOM 1490 C CA . PRO A 1 185 ? -2.048 -10.466 -5.592 1.00 89.62 185 PRO A CA 1
ATOM 1491 C C . PRO A 1 185 ? -1.034 -9.944 -4.568 1.00 89.62 185 PRO A C 1
ATOM 1493 O O . PRO A 1 185 ? -1.105 -8.784 -4.145 1.00 89.62 185 PRO A O 1
ATOM 1496 N N . ALA A 1 186 ? -0.099 -10.801 -4.173 1.00 90.88 186 ALA A N 1
ATOM 1497 C CA . ALA A 1 186 ? 0.991 -10.435 -3.275 1.00 90.88 186 ALA A CA 1
ATOM 1498 C C . ALA A 1 186 ? 2.045 -9.575 -3.981 1.00 90.88 186 ALA A C 1
ATOM 1500 O O . ALA A 1 186 ? 2.645 -8.708 -3.354 1.00 90.88 186 ALA A O 1
ATOM 1501 N N . CYS A 1 187 ? 2.234 -9.789 -5.284 1.00 94.00 187 CYS A N 1
ATOM 1502 C CA . CYS A 1 187 ? 3.148 -9.024 -6.120 1.00 94.00 187 CYS A CA 1
ATOM 1503 C C . CYS A 1 187 ? 2.428 -8.527 -7.376 1.00 94.00 187 CYS A C 1
ATOM 1505 O O . CYS A 1 187 ? 1.600 -9.235 -7.953 1.00 94.00 187 CYS A O 1
ATOM 1507 N N . LYS A 1 188 ? 2.752 -7.308 -7.795 1.00 93.25 188 LYS A N 1
ATOM 1508 C CA . LYS A 1 188 ? 2.300 -6.700 -9.044 1.00 93.25 188 LYS A CA 1
ATOM 1509 C C . LYS A 1 188 ? 3.522 -6.377 -9.886 1.00 93.25 188 LYS A C 1
ATOM 1511 O O . LYS A 1 188 ? 4.520 -5.971 -9.308 1.00 93.25 188 LYS A O 1
ATOM 1516 N N . GLY A 1 189 ? 3.417 -6.526 -11.201 1.00 94.12 189 GLY A N 1
ATOM 1517 C CA . GLY A 1 189 ? 4.458 -6.093 -12.133 1.00 94.12 189 GLY A CA 1
ATOM 1518 C C . GLY A 1 189 ? 3.973 -5.000 -13.060 1.00 94.12 189 GLY A C 1
ATOM 1519 O O . GLY A 1 189 ? 2.800 -4.994 -13.446 1.00 94.12 189 GLY A O 1
ATOM 1520 N N . TYR A 1 190 ? 4.884 -4.119 -13.454 1.00 92.06 190 TYR A N 1
ATOM 1521 C CA . TYR A 1 190 ? 4.596 -3.016 -14.364 1.00 92.06 190 TYR A CA 1
ATOM 1522 C C . TYR A 1 190 ? 5.397 -3.155 -15.664 1.00 92.06 190 TYR A C 1
ATOM 1524 O O . TYR A 1 190 ? 6.627 -3.118 -15.671 1.00 92.06 190 TYR A O 1
ATOM 1532 N N . ILE A 1 191 ? 4.682 -3.317 -16.779 1.00 91.50 191 ILE A N 1
ATOM 1533 C CA . ILE A 1 191 ? 5.244 -3.494 -18.128 1.00 91.50 191 ILE A CA 1
ATOM 1534 C C . ILE A 1 191 ? 4.898 -2.310 -19.033 1.00 91.50 191 ILE A C 1
ATOM 1536 O O . ILE A 1 191 ? 4.057 -1.468 -18.701 1.00 91.50 191 ILE A O 1
ATOM 1540 N N . ASN A 1 192 ? 5.522 -2.249 -20.209 1.00 85.56 192 ASN A N 1
ATOM 1541 C CA . ASN A 1 192 ? 5.239 -1.194 -21.174 1.00 85.56 192 ASN A CA 1
ATOM 1542 C C . ASN A 1 192 ? 3.778 -1.239 -21.645 1.00 85.56 192 ASN A C 1
ATOM 1544 O O . ASN A 1 192 ? 3.230 -2.295 -21.961 1.00 85.56 192 ASN A O 1
ATOM 1548 N N . ARG A 1 193 ? 3.145 -0.062 -21.735 1.00 72.81 193 ARG A N 1
ATOM 1549 C CA . ARG A 1 193 ? 1.704 0.090 -22.016 1.00 72.81 193 ARG A CA 1
ATOM 1550 C C . ARG A 1 193 ? 1.245 -0.586 -23.314 1.00 72.81 193 ARG A C 1
ATOM 1552 O O . ARG A 1 193 ? 0.106 -1.036 -23.379 1.00 72.81 193 ARG A O 1
ATOM 1559 N N . GLY A 1 194 ? 2.124 -0.686 -24.314 1.00 64.50 194 GLY A N 1
ATOM 1560 C CA . GLY A 1 194 ? 1.846 -1.353 -25.593 1.00 64.50 194 GLY A CA 1
ATOM 1561 C C . GLY A 1 194 ? 1.687 -2.876 -25.505 1.00 64.50 194 GLY A C 1
ATOM 1562 O O . GLY A 1 194 ? 1.142 -3.470 -26.426 1.00 64.50 194 GLY A O 1
ATOM 1563 N N . ASN A 1 195 ? 2.104 -3.490 -24.394 1.00 63.84 195 ASN A N 1
ATOM 1564 C CA . ASN A 1 195 ? 2.138 -4.942 -24.203 1.00 63.84 195 ASN A CA 1
ATOM 1565 C C . ASN A 1 195 ? 1.177 -5.423 -23.101 1.00 63.84 195 ASN A C 1
ATOM 1567 O O . ASN A 1 195 ? 1.294 -6.555 -22.637 1.00 63.84 195 ASN A O 1
ATOM 1571 N N . ALA A 1 196 ? 0.253 -4.570 -22.639 1.00 59.00 196 ALA A N 1
ATOM 1572 C CA . ALA A 1 196 ? -0.614 -4.867 -21.501 1.00 59.00 196 ALA A CA 1
ATOM 1573 C C . ALA A 1 196 ? -1.475 -6.121 -21.748 1.00 59.00 196 ALA A C 1
ATOM 1575 O O . ALA A 1 196 ? -2.392 -6.124 -22.569 1.00 59.00 196 ALA A O 1
ATOM 1576 N N . LEU A 1 197 ? -1.181 -7.190 -21.007 1.00 63.81 197 LEU A N 1
ATOM 1577 C CA . LEU A 1 197 ? -1.950 -8.432 -21.007 1.00 63.81 197 LEU A CA 1
ATOM 1578 C C . LEU A 1 197 ? -3.132 -8.316 -20.036 1.00 63.81 197 LEU A C 1
ATOM 1580 O O . LEU A 1 197 ? -3.039 -7.635 -19.016 1.00 63.81 197 LEU A O 1
ATOM 1584 N N . ASN A 1 198 ? -4.226 -9.037 -20.300 1.00 67.25 198 ASN A N 1
ATOM 1585 C CA . ASN A 1 198 ? -5.357 -9.146 -19.371 1.00 67.25 198 ASN A CA 1
ATOM 1586 C C . ASN A 1 198 ? -5.029 -10.117 -18.213 1.00 67.25 198 ASN A C 1
ATOM 1588 O O . ASN A 1 198 ? -5.656 -11.162 -18.054 1.00 67.25 198 ASN A O 1
ATOM 1592 N N . ILE A 1 199 ? -3.977 -9.804 -17.451 1.00 77.56 199 ILE A N 1
ATOM 1593 C CA . ILE A 1 199 ? -3.503 -10.568 -16.293 1.00 77.56 199 ILE A CA 1
ATOM 1594 C C . ILE A 1 199 ? -3.676 -9.683 -15.060 1.00 77.56 199 ILE A C 1
ATOM 1596 O O . ILE A 1 199 ? -3.136 -8.584 -14.999 1.00 77.56 199 ILE A O 1
ATOM 1600 N N . SER A 1 200 ? -4.408 -10.164 -14.055 1.00 79.38 200 SER A N 1
ATOM 1601 C CA . SER A 1 200 ? -4.876 -9.351 -12.917 1.00 79.38 200 SER A CA 1
ATOM 1602 C C . SER A 1 200 ? -3.775 -8.697 -12.067 1.00 79.38 200 SER A C 1
ATOM 1604 O O . SER A 1 200 ? -4.054 -7.742 -11.341 1.00 79.38 200 SER A O 1
ATOM 1606 N N . PHE A 1 201 ? -2.543 -9.203 -12.143 1.00 86.94 201 PHE A N 1
ATOM 1607 C CA . PHE A 1 201 ? -1.377 -8.731 -11.393 1.00 86.94 201 PHE A CA 1
ATOM 1608 C C . PHE A 1 201 ? -0.294 -8.078 -12.266 1.00 86.94 201 PHE A C 1
ATOM 1610 O O . PHE A 1 201 ? 0.763 -7.718 -11.751 1.00 86.94 201 PHE A O 1
ATOM 1617 N N . ILE A 1 202 ? -0.536 -7.921 -13.570 1.00 91.81 202 ILE A N 1
ATOM 1618 C CA . ILE A 1 202 ? 0.348 -7.192 -14.483 1.00 91.81 202 ILE A CA 1
ATOM 1619 C C . ILE A 1 202 ? -0.359 -5.910 -14.909 1.00 91.81 202 ILE A C 1
ATOM 1621 O O . ILE A 1 202 ? -1.519 -5.921 -15.314 1.00 91.81 202 ILE A O 1
ATOM 1625 N N . HIS A 1 203 ? 0.341 -4.790 -14.803 1.00 89.06 203 HIS A N 1
ATOM 1626 C CA . HIS A 1 203 ? -0.197 -3.466 -15.065 1.00 89.06 203 HIS A CA 1
ATOM 1627 C C . HIS A 1 203 ? 0.660 -2.731 -16.093 1.00 89.06 203 HIS A C 1
ATOM 1629 O O . HIS A 1 203 ? 1.850 -2.995 -16.244 1.00 89.06 203 HIS A O 1
ATOM 1635 N N . ALA A 1 204 ? 0.052 -1.781 -16.799 1.00 88.75 204 ALA A N 1
ATOM 1636 C CA . ALA A 1 204 ? 0.805 -0.843 -17.617 1.00 88.75 204 ALA A CA 1
ATOM 1637 C C . ALA A 1 204 ? 1.494 0.191 -16.714 1.00 88.75 204 ALA A C 1
ATOM 1639 O O . ALA A 1 204 ? 0.833 0.797 -15.866 1.00 88.75 204 ALA A O 1
ATOM 1640 N N . ALA A 1 205 ? 2.790 0.409 -16.924 1.00 86.81 205 ALA A N 1
ATOM 1641 C CA . ALA A 1 205 ? 3.534 1.498 -16.302 1.00 86.81 205 ALA A CA 1
ATOM 1642 C C . ALA A 1 205 ? 2.912 2.858 -16.682 1.00 86.81 205 ALA A C 1
ATOM 1644 O O . ALA A 1 205 ? 2.593 3.100 -17.853 1.00 86.81 205 ALA A O 1
ATOM 1645 N N . LYS A 1 206 ? 2.707 3.739 -15.694 1.00 82.38 206 LYS A N 1
ATOM 1646 C CA . LYS A 1 206 ? 2.156 5.092 -15.901 1.00 82.38 206 LYS A CA 1
ATOM 1647 C C . LYS A 1 206 ? 3.228 6.102 -16.300 1.00 82.38 206 LYS A C 1
ATOM 1649 O O . LYS A 1 206 ? 2.929 7.042 -17.032 1.00 82.38 206 LYS A O 1
ATOM 1654 N N . ILE A 1 207 ? 4.446 5.894 -15.811 1.00 82.31 207 ILE A N 1
ATOM 1655 C CA . ILE A 1 207 ? 5.660 6.658 -16.120 1.00 82.31 207 ILE A CA 1
ATOM 1656 C C . ILE A 1 207 ? 6.781 5.682 -16.488 1.00 82.31 207 ILE A C 1
ATOM 1658 O O . ILE A 1 207 ? 6.682 4.493 -16.179 1.00 82.31 207 ILE A O 1
ATOM 1662 N N . ALA A 1 208 ? 7.834 6.158 -17.152 1.00 81.50 208 ALA A N 1
ATOM 1663 C CA . ALA A 1 208 ? 8.919 5.294 -17.622 1.00 81.50 208 ALA A CA 1
ATOM 1664 C C . ALA A 1 208 ? 9.616 4.560 -16.462 1.00 81.50 208 ALA A C 1
ATOM 1666 O O . ALA A 1 208 ? 9.950 3.386 -16.575 1.00 81.50 208 ALA A O 1
ATOM 1667 N N . GLU A 1 209 ? 9.747 5.230 -15.320 1.00 82.38 209 GLU A N 1
ATOM 1668 C CA . GLU A 1 209 ? 10.396 4.747 -14.101 1.00 82.38 209 GLU A CA 1
ATOM 1669 C C . GLU A 1 209 ? 9.603 3.639 -13.389 1.00 82.38 209 GLU A C 1
ATOM 1671 O O . GLU A 1 209 ? 10.132 2.977 -12.498 1.00 82.38 209 GLU A O 1
ATOM 1676 N N . GLU A 1 210 ? 8.332 3.425 -13.752 1.00 84.75 210 GLU A N 1
ATOM 1677 C CA . GLU A 1 210 ? 7.554 2.288 -13.252 1.00 84.75 210 GLU A CA 1
ATOM 1678 C C . GLU A 1 210 ? 7.837 0.999 -14.028 1.00 84.75 210 GLU A C 1
ATOM 1680 O O . GLU A 1 210 ? 7.507 -0.068 -13.527 1.00 84.75 210 GLU A O 1
ATOM 1685 N N . HIS A 1 211 ? 8.444 1.046 -15.220 1.00 89.44 211 HIS A N 1
ATOM 1686 C CA . HIS A 1 211 ? 8.786 -0.181 -15.945 1.00 89.44 211 HIS A CA 1
ATOM 1687 C C . HIS A 1 211 ? 9.788 -1.029 -15.151 1.00 89.44 211 HIS A C 1
ATOM 1689 O O . HIS A 1 211 ? 10.789 -0.523 -14.644 1.00 89.44 211 HIS A O 1
ATOM 1695 N N . GLY A 1 212 ? 9.505 -2.327 -15.021 1.00 86.25 212 GLY A N 1
ATOM 1696 C CA . GLY A 1 212 ? 10.359 -3.241 -14.258 1.00 86.25 212 GLY A CA 1
ATOM 1697 C C . GLY A 1 212 ? 10.234 -3.114 -12.740 1.00 86.25 212 GLY A C 1
ATOM 1698 O O . GLY A 1 212 ? 11.077 -3.675 -12.038 1.00 86.25 212 GLY A O 1
ATOM 1699 N N . ARG A 1 213 ? 9.218 -2.384 -12.253 1.00 86.06 213 ARG A N 1
ATOM 1700 C CA . ARG A 1 213 ? 8.785 -2.335 -10.848 1.00 86.06 213 ARG A CA 1
ATOM 1701 C C . ARG A 1 213 ? 7.797 -3.451 -10.498 1.00 86.06 213 ARG A C 1
ATOM 1703 O O . ARG A 1 213 ? 7.086 -3.933 -11.417 1.00 86.06 213 ARG A O 1
#

Solvent-accessible surface area (backbone atoms only — not comparable to full-atom values): 12731 Å² total; per-residue (Å²): 120,72,84,69,68,46,58,60,67,84,47,88,91,52,84,70,42,76,96,68,54,42,42,39,41,40,30,75,37,56,48,81,36,58,39,85,83,68,47,80,72,49,69,48,82,65,50,73,46,79,47,72,78,92,61,98,44,71,65,58,42,50,53,50,44,52,52,52,51,51,55,49,45,57,54,32,49,78,70,81,41,80,87,79,91,57,26,24,48,38,58,61,85,69,68,73,67,82,71,68,80,50,72,43,53,49,56,54,40,73,75,33,73,86,45,64,64,42,54,57,51,69,40,44,45,78,88,83,88,85,61,71,44,86,90,58,49,64,68,54,43,52,52,49,30,52,51,48,42,70,48,28,71,69,58,46,65,82,66,59,41,23,45,39,45,58,79,33,77,42,94,60,63,23,53,30,54,73,74,42,57,91,80,49,73,78,38,62,28,21,30,60,61,94,68,62,58,102,43,100,44,48,40,53,33,90,50,80,86,36,42,35,44